Protein AF-A0A2M7JA95-F1 (afdb_monomer_lite)

Structure (mmCIF, N/CA/C/O backbone):
data_AF-A0A2M7JA95-F1
#
_entry.id   AF-A0A2M7JA95-F1
#
loop_
_atom_site.group_PDB
_atom_site.id
_atom_site.type_symbol
_atom_site.label_atom_id
_atom_site.label_alt_id
_atom_site.label_comp_id
_atom_site.label_asym_id
_atom_site.label_entity_id
_atom_site.label_seq_id
_atom_site.pdbx_PDB_ins_code
_atom_site.Cartn_x
_atom_site.Cartn_y
_atom_site.Cartn_z
_atom_site.occupancy
_atom_site.B_iso_or_equiv
_atom_site.auth_seq_id
_atom_site.auth_comp_id
_atom_site.auth_asym_id
_atom_site.auth_atom_id
_atom_site.pdbx_PDB_model_num
ATOM 1 N N . MET A 1 1 ? 2.752 26.559 -45.192 1.00 49.84 1 MET A N 1
ATOM 2 C CA . MET A 1 1 ? 3.262 27.931 -44.956 1.00 49.84 1 MET A CA 1
ATOM 3 C C . MET A 1 1 ? 3.068 28.251 -43.489 1.00 49.84 1 MET A C 1
ATOM 5 O O . MET A 1 1 ? 2.118 27.735 -42.914 1.00 49.84 1 MET A O 1
ATOM 9 N N . GLU A 1 2 ? 3.955 29.033 -42.884 1.00 42.44 2 GLU A N 1
ATOM 10 C CA . GLU A 1 2 ? 3.721 29.559 -41.536 1.00 42.44 2 GLU A CA 1
ATOM 11 C C . GLU A 1 2 ? 2.987 30.899 -41.639 1.00 42.44 2 GLU A C 1
ATOM 13 O O . GLU A 1 2 ? 3.400 31.777 -42.392 1.00 42.44 2 GLU A O 1
ATOM 18 N N . GLN A 1 3 ? 1.869 31.023 -40.928 1.00 44.97 3 GLN A N 1
ATOM 19 C CA . GLN A 1 3 ? 1.151 32.280 -40.697 1.00 44.97 3 GLN A CA 1
ATOM 20 C C . GLN A 1 3 ? 0.864 32.360 -39.197 1.00 44.97 3 GLN A C 1
ATOM 22 O O . GLN A 1 3 ? 0.399 31.377 -38.619 1.00 44.97 3 GLN A O 1
ATOM 27 N N . ASP A 1 4 ? 1.208 33.481 -38.559 1.00 51.09 4 ASP A N 1
ATOM 28 C CA . ASP A 1 4 ? 1.052 33.708 -37.111 1.00 51.09 4 ASP A CA 1
ATOM 29 C C . ASP A 1 4 ? 1.545 32.543 -36.229 1.00 51.09 4 ASP A C 1
ATOM 31 O O . ASP A 1 4 ? 0.864 32.087 -35.310 1.00 51.09 4 ASP A O 1
ATOM 35 N N . GLY A 1 5 ? 2.727 31.997 -36.547 1.00 52.69 5 GLY A N 1
ATOM 36 C CA . GLY A 1 5 ? 3.342 30.898 -35.789 1.00 52.69 5 GLY A CA 1
ATOM 37 C C . GLY A 1 5 ? 2.651 29.534 -35.939 1.00 52.69 5 GLY A C 1
ATOM 38 O O . GLY A 1 5 ? 2.990 28.592 -35.223 1.00 52.69 5 GLY A O 1
ATOM 39 N N . LYS A 1 6 ? 1.693 29.397 -36.865 1.00 51.09 6 LYS A N 1
ATOM 40 C CA . LYS A 1 6 ? 0.981 28.144 -37.152 1.00 51.09 6 LYS A CA 1
ATOM 41 C C . LYS A 1 6 ? 1.381 27.597 -38.517 1.00 51.09 6 LYS A C 1
ATOM 43 O O . LYS A 1 6 ? 1.375 28.316 -39.516 1.00 51.09 6 LYS A O 1
ATOM 48 N N . LYS A 1 7 ? 1.676 26.294 -38.585 1.00 60.25 7 LYS A N 1
ATOM 49 C CA . LYS A 1 7 ? 1.891 25.587 -39.855 1.00 60.25 7 LYS A CA 1
ATOM 50 C C . LYS A 1 7 ? 0.552 25.299 -40.527 1.00 60.25 7 LYS A C 1
ATOM 52 O O . LYS A 1 7 ? -0.202 24.436 -40.089 1.00 60.25 7 LYS A O 1
ATOM 57 N N . VAL A 1 8 ? 0.294 26.003 -41.622 1.00 60.66 8 VAL A N 1
ATOM 58 C CA . VAL A 1 8 ? -0.881 25.820 -42.477 1.00 60.66 8 VAL A CA 1
ATOM 59 C C . VAL A 1 8 ? -0.545 24.820 -43.582 1.00 60.66 8 VAL A C 1
ATOM 61 O O . VAL A 1 8 ? 0.389 25.036 -44.372 1.00 60.66 8 VAL A O 1
ATOM 64 N N . ILE A 1 9 ? -1.306 23.725 -43.629 1.00 64.56 9 ILE A N 1
ATOM 65 C CA . ILE A 1 9 ? -1.254 22.720 -44.695 1.00 64.56 9 ILE A CA 1
ATOM 66 C C . ILE A 1 9 ? -2.294 23.104 -45.748 1.00 64.56 9 ILE A C 1
ATOM 68 O O . ILE A 1 9 ? -3.467 23.241 -45.419 1.00 64.56 9 ILE A O 1
ATOM 72 N N . ASN A 1 10 ? -1.867 23.269 -47.004 1.00 69.94 10 ASN A N 1
ATOM 73 C CA . ASN A 1 10 ? -2.786 23.402 -48.133 1.00 69.94 10 ASN A CA 1
ATOM 74 C C . ASN A 1 10 ? -3.069 21.993 -48.699 1.00 69.94 10 ASN A C 1
ATOM 76 O O . ASN A 1 10 ? -2.137 21.389 -49.242 1.00 69.94 10 ASN A O 1
ATOM 80 N N . PRO A 1 11 ? -4.304 21.470 -48.584 1.00 63.62 11 PRO A N 1
ATOM 81 C CA . PRO A 1 11 ? -4.652 20.125 -49.044 1.00 63.62 11 PRO A CA 1
ATOM 82 C C . PRO A 1 11 ? -4.431 19.910 -50.544 1.00 63.62 11 PRO A C 1
ATOM 84 O O . PRO A 1 11 ? -4.057 18.815 -50.949 1.00 63.62 11 PRO A O 1
ATOM 87 N N . GLU A 1 12 ? -4.575 20.956 -51.359 1.00 69.38 12 GLU A N 1
ATOM 88 C CA . GLU A 1 12 ? -4.417 20.897 -52.822 1.00 69.38 12 GLU A CA 1
ATOM 89 C C . GLU A 1 12 ? -2.965 20.658 -53.256 1.00 69.38 12 GLU A C 1
ATOM 91 O O . GLU A 1 12 ? -2.696 20.295 -54.397 1.00 69.38 12 GLU A O 1
ATOM 96 N N . LYS A 1 13 ? -2.009 20.858 -52.341 1.00 74.94 13 LYS A N 1
ATOM 97 C CA . LYS A 1 13 ? -0.581 20.613 -52.578 1.00 74.94 13 LYS A CA 1
ATOM 98 C C . LYS A 1 13 ? -0.122 19.236 -52.094 1.00 74.94 13 LYS A C 1
ATOM 100 O O . LYS A 1 13 ? 1.070 18.937 -52.163 1.00 74.94 13 LYS A O 1
ATOM 105 N N . LEU A 1 14 ? -1.028 18.417 -51.558 1.00 75.38 14 LEU A N 1
ATOM 106 C CA . LEU A 1 14 ? -0.715 17.065 -51.107 1.00 75.38 14 LEU A CA 1
ATOM 107 C C . LEU A 1 14 ? -0.927 16.054 -52.234 1.00 75.38 14 LEU A C 1
ATOM 109 O O . LEU A 1 14 ? -1.866 16.150 -53.015 1.00 75.38 14 LEU A O 1
ATOM 113 N N . SER A 1 15 ? -0.073 15.033 -52.273 1.00 82.50 15 SER A N 1
ATOM 114 C CA . SER A 1 15 ? -0.335 13.831 -53.066 1.00 82.50 15 SER A CA 1
ATOM 115 C C . SER A 1 15 ? -1.588 13.120 -52.551 1.00 82.50 15 SER A C 1
ATOM 117 O O . SER A 1 15 ? -1.825 13.118 -51.338 1.00 82.50 15 SER A O 1
ATOM 119 N N . GLN A 1 16 ? -2.309 12.429 -53.434 1.00 70.44 16 GLN A N 1
ATOM 120 C CA . GLN A 1 16 ? -3.565 11.751 -53.098 1.00 70.44 16 GLN A CA 1
ATOM 121 C C . GLN A 1 16 ? -3.441 10.808 -51.887 1.00 70.44 16 GLN A C 1
ATOM 123 O O . GLN A 1 16 ? -4.298 10.833 -51.009 1.00 70.44 16 GLN A O 1
ATOM 128 N N . ASP A 1 17 ? -2.340 10.062 -51.759 1.00 78.44 17 ASP A N 1
ATOM 129 C CA . ASP A 1 17 ? -2.124 9.157 -50.618 1.00 78.44 17 ASP A CA 1
ATOM 130 C C . ASP A 1 17 ? -2.002 9.901 -49.281 1.00 78.44 17 ASP A C 1
ATOM 132 O O . ASP A 1 17 ? -2.606 9.521 -48.278 1.00 78.44 17 ASP A O 1
ATOM 136 N N . LYS A 1 18 ? -1.272 11.021 -49.269 1.00 76.00 18 LYS A N 1
ATOM 137 C CA . LYS A 1 18 ? -1.122 11.878 -48.082 1.00 76.00 18 LYS A CA 1
ATOM 138 C C . LYS A 1 18 ? -2.429 12.581 -47.730 1.00 76.00 18 LYS A C 1
ATOM 140 O O . LYS A 1 18 ? -2.723 12.751 -46.548 1.00 76.00 18 LYS A O 1
ATOM 145 N N . LEU A 1 19 ? -3.211 12.963 -48.739 1.00 73.88 19 LEU A N 1
ATOM 146 C CA . LEU A 1 19 ? -4.543 13.526 -48.551 1.00 73.88 19 LEU A CA 1
ATOM 147 C C . LEU A 1 19 ? -5.486 12.490 -47.925 1.00 73.88 19 LEU A C 1
ATOM 149 O O . LEU A 1 19 ? -6.158 12.792 -46.943 1.00 73.88 19 LEU A O 1
ATOM 153 N N . ASN A 1 20 ? -5.468 11.251 -48.420 1.00 71.00 20 ASN A N 1
ATOM 154 C CA . ASN A 1 20 ? -6.272 10.151 -47.889 1.00 71.00 20 ASN A CA 1
ATOM 155 C C . ASN A 1 20 ? -5.889 9.808 -46.438 1.00 71.00 20 ASN A C 1
ATOM 157 O O . ASN A 1 20 ? -6.771 9.632 -45.598 1.00 71.00 20 ASN A O 1
ATOM 161 N N . MET A 1 21 ? -4.590 9.779 -46.110 1.00 72.94 21 MET A N 1
ATOM 162 C CA . MET A 1 21 ? -4.120 9.588 -44.729 1.00 72.94 21 MET A CA 1
ATOM 163 C C . MET A 1 21 ? -4.575 10.718 -43.800 1.00 72.94 21 MET A C 1
ATOM 165 O O . MET A 1 21 ? -5.020 10.458 -42.682 1.00 72.94 21 MET A O 1
ATOM 169 N N . LEU A 1 22 ? -4.489 11.971 -44.257 1.00 73.25 22 LEU A N 1
ATOM 170 C CA . LEU A 1 22 ? -4.947 13.126 -43.489 1.00 73.25 22 LEU A CA 1
ATOM 171 C C . LEU A 1 22 ? -6.460 13.056 -43.237 1.00 73.25 22 LEU A C 1
ATOM 173 O O . LEU A 1 22 ? -6.896 13.237 -42.103 1.00 73.25 22 LEU A O 1
ATOM 177 N N . LEU A 1 23 ? -7.255 12.727 -44.258 1.00 69.81 23 LEU A N 1
ATOM 178 C CA . LEU A 1 23 ? -8.706 12.568 -44.133 1.00 69.81 23 LEU A CA 1
ATOM 179 C C . LEU A 1 23 ? -9.084 11.419 -43.192 1.00 69.81 23 LEU A C 1
ATOM 181 O O . LEU A 1 23 ? -9.988 11.583 -42.378 1.00 69.81 23 LEU A O 1
ATOM 185 N N . ALA A 1 24 ? -8.372 10.289 -43.231 1.00 70.81 24 ALA A N 1
ATOM 186 C CA . ALA A 1 24 ? -8.593 9.185 -42.296 1.00 70.81 24 ALA A CA 1
ATOM 187 C C . ALA A 1 24 ? -8.337 9.603 -40.834 1.00 70.81 24 ALA A C 1
ATOM 189 O O . ALA A 1 24 ? -9.137 9.296 -39.946 1.00 70.81 24 ALA A O 1
ATOM 190 N N . LEU A 1 25 ? -7.260 10.359 -40.585 1.00 66.69 25 LEU A N 1
ATOM 191 C CA . LEU A 1 25 ? -6.938 10.891 -39.257 1.00 66.69 25 LEU A CA 1
ATOM 192 C C . LEU A 1 25 ? -8.007 11.871 -38.754 1.00 66.69 25 LEU A C 1
ATOM 194 O O . LEU A 1 25 ? -8.366 11.828 -37.576 1.00 66.69 25 LEU A O 1
ATOM 198 N N . LEU A 1 26 ? -8.546 12.715 -39.635 1.00 67.94 26 LEU A N 1
ATOM 199 C CA . LEU A 1 26 ? -9.589 13.685 -39.295 1.00 67.94 26 LEU A CA 1
ATOM 200 C C . LEU A 1 26 ? -10.957 13.017 -39.077 1.00 67.94 26 LEU A C 1
ATOM 202 O O . LEU A 1 26 ? -11.606 13.284 -38.062 1.00 67.94 26 LEU A O 1
ATOM 206 N N . ASN A 1 27 ? -11.363 12.096 -39.956 1.00 60.56 27 ASN A N 1
ATOM 207 C CA . ASN A 1 27 ? -12.652 11.393 -39.888 1.00 60.56 27 ASN A CA 1
ATOM 208 C C . ASN A 1 27 ? -12.780 10.512 -38.636 1.00 60.56 27 ASN A C 1
ATOM 210 O O . ASN A 1 27 ? -13.873 10.374 -38.095 1.00 60.56 27 ASN A O 1
ATOM 214 N N . SER A 1 28 ? -11.671 9.971 -38.114 1.00 56.50 28 SER A N 1
ATOM 215 C CA . SER A 1 28 ? -11.682 9.206 -36.855 1.00 56.50 28 SER A CA 1
ATOM 216 C C . SER A 1 28 ? -12.039 10.039 -35.612 1.00 56.50 28 SER A C 1
ATOM 218 O O . SER A 1 28 ? -12.323 9.475 -34.556 1.00 56.50 28 SER A O 1
ATOM 220 N N . ARG A 1 29 ? -12.019 11.376 -35.719 1.00 52.88 29 ARG A N 1
ATOM 221 C CA . ARG A 1 29 ? -12.232 12.310 -34.600 1.00 52.88 29 ARG A CA 1
ATOM 222 C C . ARG A 1 29 ? -13.402 13.273 -34.785 1.00 52.88 29 ARG A C 1
ATOM 224 O O . ARG A 1 29 ? -13.641 14.080 -33.894 1.00 52.88 29 ARG A O 1
ATOM 231 N N . THR A 1 30 ? -14.105 13.232 -35.914 1.00 49.12 30 THR A N 1
ATOM 232 C CA . THR A 1 30 ? -15.064 14.281 -36.286 1.00 49.12 30 THR A CA 1
ATOM 233 C C . THR A 1 30 ? -16.380 13.685 -36.773 1.00 49.12 30 THR A C 1
ATOM 235 O O . THR A 1 30 ? -16.697 13.687 -37.958 1.00 49.12 30 THR A O 1
ATOM 238 N N . GLN A 1 31 ? -17.192 13.188 -35.839 1.00 50.31 31 GLN A N 1
ATOM 239 C CA . GLN A 1 31 ? -18.635 13.258 -36.054 1.00 50.31 31 GLN A CA 1
ATOM 240 C C . GLN A 1 31 ? -19.038 14.705 -35.748 1.00 50.31 31 GLN A C 1
ATOM 242 O O . GLN A 1 31 ? -19.022 15.117 -34.595 1.00 50.31 31 GLN A O 1
ATOM 247 N N . GLU A 1 32 ? -19.297 15.458 -36.822 1.00 52.03 32 GLU A N 1
ATOM 248 C CA . GLU A 1 32 ? -19.835 16.827 -36.852 1.00 52.03 32 GLU A CA 1
ATOM 249 C C . GLU A 1 32 ? -18.881 17.946 -36.393 1.00 52.03 32 GLU A C 1
ATOM 251 O O . GLU A 1 32 ? -18.901 18.391 -35.251 1.00 52.03 32 GLU A O 1
ATOM 256 N N . LEU A 1 33 ? -18.085 18.479 -37.330 1.00 52.31 33 LEU A N 1
ATOM 257 C CA . LEU A 1 33 ? -17.525 19.827 -37.187 1.00 52.31 33 LEU A CA 1
ATOM 258 C C . LEU A 1 33 ? -18.272 20.810 -38.103 1.00 52.31 33 LEU A C 1
ATOM 260 O O . LEU A 1 33 ? -18.437 20.520 -39.294 1.00 52.31 33 LEU A O 1
ATOM 264 N N . PRO A 1 34 ? -18.703 21.977 -37.593 1.00 48.38 34 PRO A N 1
ATOM 265 C CA . PRO A 1 34 ? -19.293 23.028 -38.409 1.00 48.38 34 PRO A CA 1
ATOM 266 C C . PRO A 1 34 ? -18.321 23.538 -39.482 1.00 48.38 34 PRO A C 1
ATOM 268 O O . PRO A 1 34 ? -17.110 23.653 -39.278 1.00 48.38 34 PRO A O 1
ATOM 271 N N . LYS A 1 35 ? -18.871 23.887 -40.647 1.00 51.00 35 LYS A N 1
ATOM 272 C CA . LYS A 1 35 ? -18.124 24.461 -41.774 1.00 51.00 35 LYS A CA 1
ATOM 273 C C . LYS A 1 35 ? -17.447 25.773 -41.338 1.00 51.00 35 LYS A C 1
ATOM 275 O O . LYS A 1 35 ? -18.140 26.730 -41.014 1.00 51.00 35 LYS A O 1
ATOM 280 N N . GLY A 1 36 ? -16.113 25.830 -41.387 1.00 52.72 36 GLY A N 1
ATOM 281 C CA . GLY A 1 36 ? -15.332 27.052 -41.135 1.00 52.72 36 GLY A CA 1
ATOM 282 C C . GLY A 1 36 ? -14.424 27.030 -39.902 1.00 52.72 36 GLY A C 1
ATOM 283 O O . GLY A 1 36 ? -13.705 28.001 -39.678 1.00 52.72 36 GLY A O 1
ATOM 284 N N . GLU A 1 37 ? -14.397 25.946 -39.122 1.00 52.03 37 GLU A N 1
ATOM 285 C CA . GLU A 1 37 ? -13.489 25.842 -37.974 1.00 52.03 37 GLU A CA 1
ATOM 286 C C . GLU A 1 37 ? -12.066 25.402 -38.354 1.00 52.03 37 GLU A C 1
ATOM 288 O O . GLU A 1 37 ? -11.841 24.547 -39.213 1.00 52.03 37 GLU A O 1
ATOM 293 N N . THR A 1 38 ? -11.076 25.993 -37.677 1.00 52.66 38 THR A N 1
ATOM 294 C CA . THR A 1 38 ? -9.656 25.650 -37.836 1.00 52.66 38 THR A CA 1
ATOM 295 C C . THR A 1 38 ? -9.305 24.437 -36.978 1.00 52.66 38 THR A C 1
ATOM 297 O O . THR A 1 38 ? -9.313 24.517 -35.751 1.00 52.66 38 THR A O 1
ATOM 300 N N . ILE A 1 39 ? -8.913 23.331 -37.611 1.00 54.34 39 ILE A N 1
ATOM 301 C CA . ILE A 1 39 ? -8.416 22.147 -36.903 1.00 54.34 39 ILE A CA 1
ATOM 302 C C . ILE A 1 39 ? -6.952 22.370 -36.515 1.00 54.34 39 ILE A C 1
ATOM 304 O O . ILE A 1 39 ? -6.069 22.451 -37.369 1.00 54.34 39 ILE A O 1
ATOM 308 N N . VAL A 1 40 ? -6.682 22.448 -35.211 1.00 49.78 40 VAL A N 1
ATOM 309 C CA . VAL A 1 40 ? -5.318 22.555 -34.678 1.00 49.78 40 VAL A CA 1
ATOM 310 C C . VAL A 1 40 ? -4.776 21.157 -34.387 1.00 49.78 40 VAL A C 1
ATOM 312 O O . VAL A 1 40 ? -5.116 20.531 -33.383 1.00 49.78 40 VAL A O 1
ATOM 315 N N . LEU A 1 41 ? -3.893 20.668 -35.256 1.00 43.91 41 LEU A N 1
ATOM 316 C CA . LEU A 1 41 ? -3.088 19.479 -34.983 1.00 43.91 41 LEU A CA 1
ATOM 317 C C . LEU A 1 41 ? -1.948 19.877 -34.038 1.00 43.91 41 LEU A C 1
ATOM 319 O O . LEU A 1 41 ? -0.972 20.494 -34.455 1.00 43.91 41 LEU A O 1
ATOM 323 N N . THR A 1 42 ? -2.080 19.562 -32.749 1.00 41.28 42 THR A N 1
ATOM 324 C CA . THR A 1 42 ? -0.976 19.747 -31.798 1.00 41.28 42 THR A CA 1
ATOM 325 C C . THR A 1 42 ? -0.059 18.529 -31.836 1.00 41.28 42 THR A C 1
ATOM 327 O O . THR A 1 42 ? -0.492 17.411 -31.571 1.00 41.28 42 THR A O 1
ATOM 330 N N . THR A 1 43 ? 1.227 18.739 -32.113 1.00 43.00 43 THR A N 1
ATOM 331 C CA . THR A 1 43 ? 2.295 17.754 -31.878 1.00 43.00 43 THR A CA 1
ATOM 332 C C . THR A 1 43 ? 2.680 17.756 -30.400 1.00 43.00 43 THR A C 1
ATOM 334 O O . THR A 1 43 ? 3.858 17.843 -30.061 1.00 43.00 43 THR A O 1
ATOM 337 N N . LYS A 1 44 ? 1.707 17.701 -29.474 1.00 47.03 44 LYS A N 1
ATOM 338 C CA . LYS A 1 44 ? 2.029 17.241 -28.116 1.00 47.03 44 LYS A CA 1
ATOM 339 C C . LYS A 1 44 ? 2.329 15.750 -28.232 1.00 47.03 44 LYS A C 1
ATOM 341 O O . LYS A 1 44 ? 1.522 14.902 -27.858 1.00 47.03 44 LYS A O 1
ATOM 346 N N . ASP A 1 45 ? 3.497 15.466 -28.790 1.00 46.88 45 ASP A N 1
ATOM 347 C CA . ASP A 1 45 ? 4.225 14.236 -28.613 1.00 46.88 45 ASP A CA 1
ATOM 348 C C . ASP A 1 45 ? 4.458 14.146 -27.109 1.00 46.88 45 ASP A C 1
ATOM 350 O O . ASP A 1 45 ? 5.431 14.651 -26.553 1.00 46.88 45 ASP A O 1
ATOM 354 N N . ASN A 1 46 ? 3.494 13.557 -26.403 1.00 52.28 46 ASN A N 1
ATOM 355 C CA . ASN A 1 46 ? 3.780 12.938 -25.130 1.00 52.28 46 ASN A CA 1
ATOM 356 C C . ASN A 1 46 ? 4.746 11.812 -25.485 1.00 52.28 46 ASN A C 1
ATOM 358 O O . ASN A 1 46 ? 4.300 10.698 -25.764 1.00 52.28 46 ASN A O 1
ATOM 362 N N . ASN A 1 47 ? 6.047 12.102 -25.553 1.00 65.56 47 ASN A N 1
ATOM 363 C CA . ASN A 1 47 ? 7.051 11.063 -25.660 1.00 65.56 47 ASN A CA 1
ATOM 364 C C . ASN A 1 47 ? 7.020 10.300 -24.334 1.00 65.56 47 ASN A C 1
ATOM 366 O O . ASN A 1 47 ? 7.731 10.595 -23.378 1.00 65.56 47 ASN A O 1
ATOM 370 N N . TRP A 1 48 ? 6.074 9.370 -24.250 1.00 65.62 48 TRP A N 1
ATOM 371 C CA . TRP A 1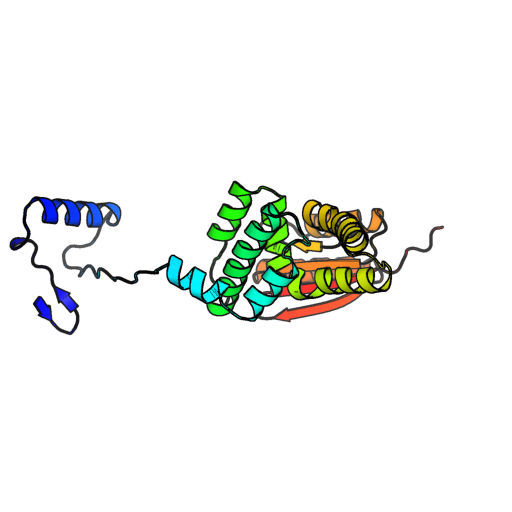 48 ? 5.741 8.621 -23.053 1.00 65.62 48 TRP A CA 1
ATOM 372 C C . TRP A 1 48 ? 6.959 7.844 -22.559 1.00 65.62 48 TRP A C 1
ATOM 374 O O . TRP A 1 48 ? 7.177 7.732 -21.358 1.00 65.62 48 TRP A O 1
ATOM 384 N N . ALA A 1 49 ? 7.801 7.388 -23.491 1.00 69.44 49 ALA A N 1
ATOM 385 C CA . ALA A 1 49 ? 9.071 6.754 -23.182 1.00 69.44 49 ALA A CA 1
ATOM 386 C C . ALA A 1 49 ? 10.044 7.718 -22.481 1.00 69.44 49 ALA A C 1
ATOM 388 O O . ALA A 1 49 ? 10.669 7.334 -21.494 1.00 69.44 49 ALA A O 1
ATOM 389 N N . GLU A 1 50 ? 10.145 8.972 -22.931 1.00 75.56 50 GLU A N 1
ATOM 390 C CA . GLU A 1 50 ? 10.952 9.995 -22.252 1.00 75.56 50 GLU A CA 1
ATOM 391 C C . GLU A 1 50 ? 10.371 10.395 -20.894 1.00 75.56 50 GLU A C 1
ATOM 393 O O . GLU A 1 50 ? 11.132 10.543 -19.938 1.00 75.56 50 GLU A O 1
ATOM 398 N N . ASP A 1 51 ? 9.046 10.520 -20.764 1.00 81.19 51 ASP A N 1
ATOM 399 C CA . ASP A 1 51 ? 8.425 10.846 -19.474 1.00 81.19 51 ASP A CA 1
ATOM 400 C C . ASP A 1 51 ? 8.590 9.714 -18.450 1.00 81.19 51 ASP A C 1
ATOM 402 O O . ASP A 1 51 ? 8.926 9.989 -17.295 1.00 81.19 51 ASP A O 1
ATOM 406 N N . ILE A 1 52 ? 8.431 8.451 -18.872 1.00 80.38 52 ILE A N 1
ATOM 407 C CA . ILE A 1 52 ? 8.764 7.281 -18.045 1.00 80.38 52 ILE A CA 1
ATOM 408 C C . ILE A 1 52 ? 10.230 7.350 -17.641 1.00 80.38 52 ILE A C 1
ATOM 410 O O . ILE A 1 52 ? 10.533 7.308 -16.453 1.00 80.38 52 ILE A O 1
ATOM 414 N N . LYS A 1 53 ? 11.145 7.501 -18.607 1.00 82.50 53 LYS A N 1
ATOM 415 C CA . LYS A 1 53 ? 12.585 7.513 -18.331 1.00 82.50 53 LYS A CA 1
ATOM 416 C C . LYS A 1 53 ? 12.953 8.616 -17.341 1.00 82.50 53 LYS A C 1
ATOM 418 O O . LYS A 1 53 ? 13.730 8.366 -16.422 1.00 82.50 53 LYS A O 1
ATOM 423 N N . ARG A 1 54 ? 12.379 9.814 -17.494 1.00 87.88 54 ARG A N 1
ATOM 424 C CA . ARG A 1 54 ? 12.577 10.939 -16.572 1.00 87.88 54 ARG A CA 1
ATOM 425 C C . ARG A 1 54 ? 12.099 10.598 -15.161 1.00 87.88 54 ARG A C 1
ATOM 427 O O . ARG A 1 54 ? 12.843 10.830 -14.213 1.00 87.88 54 ARG A O 1
ATOM 434 N N . LYS A 1 55 ? 10.885 10.056 -15.015 1.00 87.12 55 LYS A N 1
ATOM 435 C CA . LYS A 1 55 ? 10.303 9.718 -13.706 1.00 87.12 55 LYS A CA 1
ATOM 436 C C . LYS A 1 55 ? 11.006 8.545 -13.029 1.00 87.12 55 LYS A C 1
ATOM 438 O O . LYS A 1 55 ? 11.293 8.640 -11.845 1.00 87.12 55 LYS A O 1
ATOM 443 N N . ASP A 1 56 ? 11.351 7.502 -13.777 1.00 84.94 56 ASP A N 1
ATOM 444 C CA . ASP A 1 56 ? 12.137 6.365 -13.281 1.00 84.94 56 ASP A CA 1
ATOM 445 C C . ASP A 1 56 ? 13.536 6.792 -12.828 1.00 84.94 56 ASP A C 1
ATOM 447 O O . ASP A 1 56 ? 14.111 6.220 -11.905 1.00 84.94 56 ASP A O 1
ATOM 451 N N . SER A 1 57 ? 14.094 7.817 -13.476 1.00 86.31 57 SER A N 1
ATOM 452 C CA . SER A 1 57 ? 15.402 8.364 -13.119 1.00 86.31 57 SER A CA 1
ATOM 453 C C . SER A 1 57 ? 15.350 9.317 -11.925 1.00 86.31 57 SER A C 1
ATOM 455 O O . SER A 1 57 ? 16.421 9.738 -11.482 1.00 86.31 57 SER A O 1
ATOM 457 N N . ALA A 1 58 ? 14.169 9.669 -11.404 1.00 90.62 58 ALA A N 1
ATOM 458 C CA . ALA A 1 58 ? 14.059 10.523 -10.228 1.00 90.62 58 ALA A CA 1
ATOM 459 C C . ALA A 1 58 ? 14.732 9.845 -9.014 1.00 90.62 58 ALA A C 1
ATOM 461 O O . ALA A 1 58 ? 14.550 8.638 -8.837 1.00 90.62 58 ALA A O 1
ATOM 462 N N . PRO A 1 59 ? 15.513 10.580 -8.193 1.00 91.50 59 PRO A N 1
ATOM 463 C CA . PRO A 1 59 ? 16.284 9.983 -7.100 1.00 91.50 59 PRO A CA 1
ATOM 464 C C . PRO A 1 59 ? 15.442 9.140 -6.140 1.00 91.50 59 PRO A C 1
ATOM 466 O O . PRO A 1 59 ? 15.799 7.999 -5.877 1.00 91.50 59 PRO A O 1
ATOM 469 N N . ASP A 1 60 ? 14.286 9.657 -5.720 1.00 90.38 60 ASP A N 1
ATOM 470 C CA . ASP A 1 60 ? 13.377 8.981 -4.793 1.00 90.38 60 ASP A CA 1
ATOM 471 C C . ASP A 1 60 ? 12.782 7.692 -5.381 1.00 90.38 60 ASP A C 1
ATOM 473 O O . ASP A 1 60 ? 12.656 6.686 -4.692 1.00 90.38 60 ASP A O 1
ATOM 477 N N . VAL A 1 61 ? 12.473 7.680 -6.682 1.00 93.06 61 VAL A N 1
ATOM 478 C CA . VAL A 1 61 ? 11.989 6.468 -7.365 1.00 93.06 61 VAL A CA 1
ATOM 479 C C . VAL A 1 61 ? 13.093 5.423 -7.453 1.00 93.06 61 VAL A C 1
ATOM 481 O O . VAL A 1 61 ? 12.860 4.248 -7.174 1.00 93.06 61 VAL A O 1
ATOM 484 N N . ARG A 1 62 ? 14.299 5.844 -7.836 1.00 94.19 62 ARG A N 1
ATOM 485 C CA . ARG A 1 62 ? 15.440 4.944 -7.994 1.00 94.19 62 ARG A CA 1
ATOM 486 C C . ARG A 1 62 ? 15.852 4.317 -6.669 1.00 94.19 62 ARG A C 1
ATOM 488 O O . ARG A 1 62 ? 16.121 3.123 -6.644 1.00 94.19 62 ARG A O 1
ATOM 495 N N . GLU A 1 63 ? 15.884 5.107 -5.603 1.00 95.50 63 GLU A N 1
ATOM 496 C CA . GLU A 1 63 ? 16.223 4.648 -4.257 1.00 95.50 63 GLU A CA 1
ATOM 497 C C . GLU A 1 63 ? 15.266 3.550 -3.789 1.00 95.50 63 GLU A C 1
ATOM 499 O O . GLU A 1 63 ? 15.714 2.476 -3.399 1.00 95.50 63 GLU A O 1
ATOM 504 N N . ILE A 1 64 ? 13.956 3.762 -3.943 1.00 96.62 64 ILE A N 1
ATOM 505 C CA . ILE A 1 64 ? 12.941 2.761 -3.596 1.00 96.62 64 ILE A CA 1
ATOM 506 C C . ILE A 1 64 ? 13.111 1.496 -4.445 1.00 96.62 64 ILE A C 1
ATOM 508 O O . ILE A 1 64 ? 13.129 0.388 -3.913 1.00 96.62 64 ILE A O 1
ATOM 512 N N . LEU A 1 65 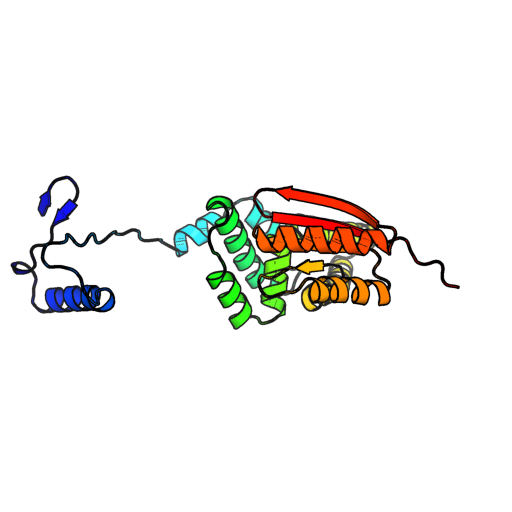? 13.247 1.630 -5.767 1.00 96.25 65 LEU A N 1
ATOM 513 C CA . LEU A 1 65 ? 13.363 0.463 -6.646 1.00 96.25 65 LEU A CA 1
ATOM 514 C C . LEU A 1 65 ? 14.644 -0.337 -6.398 1.00 96.25 65 LEU A C 1
ATOM 516 O O . LEU A 1 65 ? 14.589 -1.564 -6.425 1.00 96.25 65 LEU A O 1
ATOM 520 N N . GLU A 1 66 ? 15.771 0.326 -6.139 1.00 96.44 66 GLU A N 1
ATOM 521 C CA . GLU A 1 66 ? 17.023 -0.358 -5.807 1.00 96.44 66 GLU A CA 1
ATOM 522 C C . GLU A 1 66 ? 16.962 -0.974 -4.406 1.00 96.44 66 GLU A C 1
ATOM 524 O O . GLU A 1 66 ? 17.458 -2.079 -4.212 1.00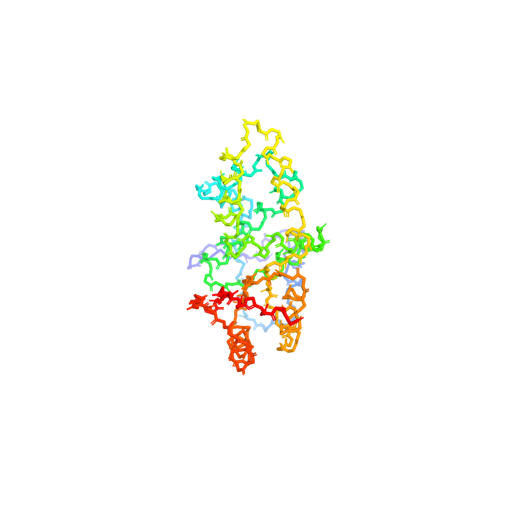 96.44 66 GLU A O 1
ATOM 529 N N . PHE A 1 67 ? 16.290 -0.326 -3.447 1.00 97.06 67 PHE A N 1
ATOM 530 C CA . PHE A 1 67 ? 16.070 -0.909 -2.128 1.00 97.06 67 PHE A CA 1
ATOM 531 C C . PHE A 1 67 ? 15.296 -2.223 -2.232 1.00 97.06 67 PHE A C 1
ATOM 533 O O . PHE A 1 67 ? 15.746 -3.227 -1.690 1.00 97.06 67 PHE A O 1
ATOM 540 N N . TYR A 1 68 ? 14.169 -2.257 -2.946 1.00 97.69 68 TYR A N 1
ATOM 541 C CA . TYR A 1 68 ? 13.351 -3.472 -3.052 1.00 97.69 68 TYR A CA 1
ATOM 542 C C . TYR A 1 68 ? 13.884 -4.500 -4.049 1.00 97.69 68 TYR A C 1
ATOM 544 O O . TYR A 1 68 ? 13.404 -5.640 -4.072 1.00 97.69 68 TYR A O 1
ATOM 552 N N . LYS A 1 69 ? 14.880 -4.133 -4.855 1.00 96.44 69 LYS A N 1
ATOM 553 C CA . LYS A 1 69 ? 15.567 -5.065 -5.738 1.00 96.44 69 LYS A CA 1
ATOM 554 C C . LYS A 1 69 ? 16.101 -6.235 -4.922 1.00 96.44 69 LYS A C 1
ATOM 556 O O . LYS A 1 69 ? 16.691 -6.065 -3.860 1.00 96.44 69 LYS A O 1
ATOM 561 N N . ASP A 1 70 ? 15.795 -7.433 -5.398 1.00 95.19 70 ASP A N 1
ATOM 562 C CA . ASP A 1 70 ? 16.120 -8.700 -4.749 1.00 95.19 70 ASP A CA 1
ATOM 563 C C . ASP A 1 70 ? 15.503 -8.920 -3.353 1.00 95.19 70 ASP A C 1
ATOM 565 O O . ASP A 1 70 ? 15.707 -9.994 -2.789 1.00 95.19 70 ASP A O 1
ATOM 569 N N . LYS A 1 71 ? 14.682 -8.001 -2.819 1.00 96.88 71 LYS A N 1
ATOM 570 C CA . LYS A 1 71 ? 13.938 -8.172 -1.552 1.00 96.88 71 LYS A CA 1
ATOM 571 C C . LYS A 1 71 ? 12.493 -8.631 -1.759 1.00 96.88 71 LYS A C 1
ATOM 573 O O . LYS A 1 71 ? 11.964 -9.353 -0.920 1.00 96.88 71 LYS A O 1
ATOM 578 N N . ILE A 1 72 ? 11.879 -8.260 -2.885 1.00 97.81 72 ILE A N 1
ATOM 579 C CA . ILE A 1 72 ? 10.521 -8.676 -3.293 1.00 97.81 72 ILE A CA 1
ATOM 580 C C . ILE A 1 72 ? 10.556 -9.531 -4.571 1.00 97.81 72 ILE A C 1
ATOM 582 O O . ILE A 1 72 ? 11.570 -9.536 -5.279 1.00 97.81 72 ILE A O 1
ATOM 586 N N . PRO A 1 73 ? 9.467 -10.247 -4.914 1.00 97.56 73 PRO A N 1
ATOM 587 C CA . PRO A 1 73 ? 9.379 -10.963 -6.181 1.00 97.56 73 PRO A CA 1
ATOM 588 C C . PRO A 1 73 ? 9.621 -10.040 -7.383 1.00 97.56 73 PRO A C 1
ATOM 590 O O . PRO A 1 73 ? 9.145 -8.907 -7.424 1.00 97.56 73 PRO A O 1
ATOM 593 N N . ALA A 1 74 ? 10.306 -10.539 -8.415 1.00 97.00 74 ALA A N 1
ATOM 594 C CA . ALA A 1 74 ? 10.616 -9.740 -9.605 1.00 97.00 74 ALA A CA 1
ATOM 595 C C . ALA A 1 74 ? 9.355 -9.186 -10.301 1.00 97.00 74 ALA A C 1
ATOM 597 O O . ALA A 1 74 ? 9.363 -8.067 -10.813 1.00 97.00 74 ALA A O 1
ATOM 598 N N . ALA A 1 75 ? 8.253 -9.946 -10.282 1.00 96.62 75 ALA A N 1
ATOM 599 C CA . ALA A 1 75 ? 6.961 -9.492 -10.794 1.00 96.62 75 ALA A CA 1
ATOM 600 C C . ALA A 1 75 ? 6.423 -8.280 -10.012 1.00 96.62 75 ALA A C 1
ATOM 602 O O . ALA A 1 75 ? 5.966 -7.311 -10.617 1.00 96.62 75 ALA A O 1
ATOM 603 N N . ASP A 1 76 ? 6.544 -8.294 -8.685 1.00 98.31 76 ASP A N 1
ATOM 604 C CA . ASP A 1 76 ? 6.124 -7.188 -7.826 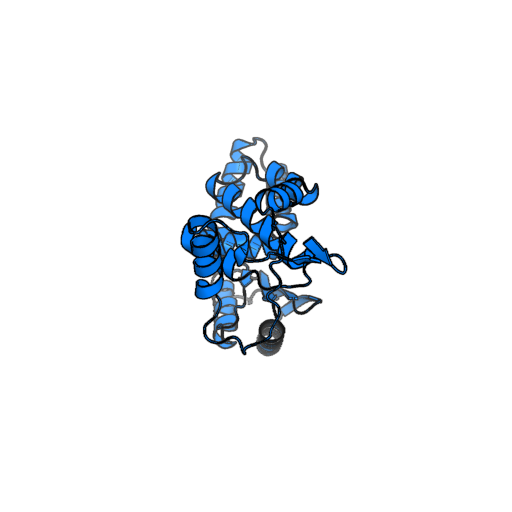1.00 98.31 76 ASP A CA 1
ATOM 605 C C . ASP A 1 76 ? 6.975 -5.946 -8.037 1.00 98.31 76 ASP A C 1
ATOM 607 O O . ASP A 1 76 ? 6.438 -4.844 -8.064 1.00 98.31 76 ASP A O 1
ATOM 611 N N . LEU A 1 77 ? 8.282 -6.108 -8.254 1.00 98.06 77 LEU A N 1
ATOM 612 C CA . LEU A 1 77 ? 9.171 -4.987 -8.556 1.00 98.06 77 LEU A CA 1
ATOM 613 C C . LEU A 1 77 ? 8.760 -4.272 -9.855 1.00 98.06 77 LEU A C 1
ATOM 615 O O . LEU A 1 77 ? 8.787 -3.042 -9.932 1.00 98.06 77 LEU A O 1
ATOM 619 N N . ILE A 1 78 ? 8.313 -5.027 -10.865 1.00 96.50 78 ILE A N 1
ATOM 620 C CA . ILE A 1 78 ? 7.765 -4.457 -12.105 1.00 96.50 78 ILE A CA 1
ATOM 621 C C . ILE A 1 78 ? 6.484 -3.667 -11.812 1.00 96.50 78 ILE A C 1
ATOM 623 O O . ILE A 1 78 ? 6.313 -2.564 -12.338 1.00 96.50 78 ILE A O 1
ATOM 627 N N . ILE A 1 79 ? 5.589 -4.208 -10.982 1.00 97.94 79 ILE A N 1
ATOM 628 C CA . ILE A 1 79 ? 4.344 -3.533 -10.594 1.00 97.94 79 ILE A CA 1
ATOM 629 C C . ILE A 1 79 ? 4.658 -2.265 -9.793 1.00 97.94 79 ILE A C 1
ATOM 631 O O . ILE A 1 79 ? 4.095 -1.210 -10.085 1.00 97.94 79 ILE A O 1
ATOM 635 N N . LEU A 1 80 ? 5.591 -2.338 -8.842 1.00 97.88 80 LEU A N 1
ATOM 636 C CA . LEU A 1 80 ? 6.030 -1.215 -8.020 1.00 97.88 80 LEU A CA 1
ATOM 637 C C . LEU A 1 80 ? 6.574 -0.080 -8.888 1.00 97.88 80 LEU A C 1
ATOM 639 O O . LEU A 1 80 ? 6.152 1.060 -8.720 1.00 97.88 80 LEU A O 1
ATOM 643 N N . ARG A 1 81 ? 7.422 -0.372 -9.881 1.00 96.19 81 ARG A N 1
ATOM 644 C CA . ARG A 1 81 ? 7.905 0.639 -10.839 1.00 96.19 81 ARG A CA 1
ATOM 645 C C . ARG A 1 81 ? 6.755 1.345 -11.564 1.00 96.19 81 ARG A C 1
ATOM 647 O O . ARG A 1 81 ? 6.749 2.570 -11.664 1.00 96.19 81 ARG A O 1
ATOM 654 N N . GLN A 1 82 ? 5.752 0.596 -12.027 1.00 94.69 82 GLN A N 1
ATOM 655 C CA . GLN A 1 82 ? 4.570 1.183 -12.675 1.00 94.69 82 GLN A CA 1
ATOM 656 C C . GLN A 1 82 ? 3.731 2.016 -11.693 1.00 94.69 82 GLN A C 1
ATOM 658 O O . GLN A 1 82 ? 3.253 3.098 -12.041 1.00 94.69 82 GLN A O 1
ATOM 663 N N . ALA A 1 83 ? 3.590 1.555 -10.452 1.00 96.38 83 ALA A N 1
ATOM 664 C CA . ALA A 1 83 ? 2.889 2.275 -9.399 1.00 96.38 83 ALA A CA 1
ATOM 665 C C . ALA A 1 83 ? 3.604 3.579 -8.999 1.00 96.38 83 ALA A C 1
ATOM 667 O O . ALA A 1 83 ? 2.940 4.604 -8.831 1.00 96.38 83 ALA A O 1
ATOM 668 N N . MET A 1 84 ? 4.941 3.586 -8.941 1.00 95.44 84 MET A N 1
ATOM 669 C CA . MET A 1 84 ? 5.750 4.787 -8.696 1.00 95.44 84 MET A CA 1
ATOM 670 C C . MET A 1 84 ? 5.561 5.825 -9.805 1.00 95.44 84 MET A C 1
ATOM 672 O O . MET A 1 84 ? 5.386 7.013 -9.519 1.00 95.44 84 MET A O 1
ATOM 676 N N . TYR A 1 85 ? 5.505 5.387 -11.068 1.00 92.75 85 TYR A N 1
ATOM 677 C CA . TYR A 1 85 ? 5.161 6.267 -12.186 1.00 92.75 85 TYR A CA 1
ATOM 678 C C . TYR A 1 85 ? 3.776 6.907 -11.989 1.00 92.75 85 TYR A C 1
ATOM 680 O O . TYR A 1 85 ? 3.641 8.130 -12.081 1.00 92.75 85 TYR A O 1
ATOM 688 N N . ILE A 1 86 ? 2.758 6.107 -11.642 1.00 91.62 86 ILE A N 1
ATOM 689 C CA . ILE A 1 86 ? 1.402 6.604 -11.350 1.00 91.62 86 ILE A CA 1
ATOM 690 C C . ILE A 1 86 ? 1.421 7.625 -10.208 1.00 91.62 86 ILE A C 1
ATOM 692 O O . ILE A 1 86 ? 0.802 8.685 -10.330 1.00 91.62 86 ILE A O 1
ATOM 696 N N . LYS A 1 87 ? 2.144 7.337 -9.119 1.00 92.12 87 LYS A N 1
ATOM 697 C CA . LYS A 1 87 ? 2.294 8.240 -7.970 1.00 92.12 87 LYS A CA 1
ATOM 698 C C . LYS A 1 87 ? 2.877 9.585 -8.401 1.00 92.12 87 LYS A C 1
ATOM 700 O O . LYS A 1 87 ? 2.304 10.626 -8.086 1.00 92.12 87 LYS A O 1
ATOM 705 N N . LYS A 1 88 ? 3.952 9.582 -9.197 1.00 89.56 88 LYS A N 1
ATOM 706 C CA . LYS A 1 88 ? 4.553 10.808 -9.746 1.00 89.56 88 LYS A CA 1
ATOM 707 C C . LYS A 1 88 ? 3.585 11.587 -10.627 1.00 89.56 88 LYS A C 1
ATOM 709 O O . LYS A 1 88 ? 3.464 12.793 -10.451 1.00 89.56 88 LYS A O 1
ATOM 714 N N . VAL A 1 89 ? 2.880 10.925 -11.549 1.00 87.56 89 VAL A N 1
ATOM 715 C CA . VAL A 1 89 ? 1.884 11.593 -12.407 1.00 87.56 89 VAL A CA 1
ATOM 716 C C . VAL A 1 89 ? 0.782 12.237 -11.566 1.00 87.56 89 VAL A C 1
ATOM 718 O O . VAL A 1 89 ? 0.412 13.381 -11.824 1.00 87.56 89 VAL A O 1
ATOM 721 N N . PHE A 1 90 ? 0.282 11.527 -10.555 1.00 85.94 90 PHE A N 1
ATOM 722 C CA . PHE A 1 90 ? -0.759 12.024 -9.660 1.00 85.94 90 PHE A CA 1
ATOM 723 C C . PHE A 1 90 ? -0.308 13.283 -8.900 1.00 85.94 90 PHE A C 1
ATOM 725 O O . PHE A 1 90 ? -1.028 14.283 -8.902 1.00 85.94 90 PHE A O 1
ATOM 732 N N . LEU A 1 91 ? 0.906 13.266 -8.338 1.00 83.50 91 LEU A N 1
ATOM 733 C CA . LEU A 1 91 ? 1.481 14.396 -7.601 1.00 83.50 91 LEU A CA 1
ATOM 734 C C . LEU A 1 91 ? 1.819 15.590 -8.514 1.00 83.50 91 LEU A C 1
ATOM 736 O O . LEU A 1 91 ? 1.406 16.713 -8.234 1.00 83.50 91 LEU A O 1
ATOM 740 N N . GLU A 1 92 ? 2.514 15.362 -9.637 1.00 80.62 92 GLU A N 1
ATOM 741 C CA . GLU A 1 92 ? 2.923 16.422 -10.580 1.00 80.62 92 GLU A CA 1
ATOM 742 C C . GLU A 1 92 ? 1.717 17.145 -11.198 1.00 80.62 92 GLU A C 1
ATOM 744 O O . GLU A 1 92 ? 1.769 18.346 -11.468 1.00 80.62 92 GLU A O 1
ATOM 749 N N . ARG A 1 93 ? 0.617 16.421 -11.438 1.00 72.06 93 ARG A N 1
ATOM 750 C CA . ARG A 1 93 ? -0.562 16.955 -12.130 1.00 72.06 93 ARG A CA 1
ATOM 751 C C . ARG A 1 93 ? -1.700 17.360 -11.194 1.00 72.06 93 ARG A C 1
ATOM 753 O O . ARG A 1 93 ? -2.824 17.504 -11.668 1.00 72.06 93 ARG A O 1
ATOM 760 N N . ARG A 1 94 ? -1.431 17.556 -9.897 1.00 63.59 94 ARG A N 1
ATOM 761 C CA . ARG A 1 94 ? -2.430 17.960 -8.885 1.00 63.59 94 ARG A CA 1
ATOM 762 C C . ARG A 1 94 ? -3.691 17.084 -8.923 1.00 63.59 94 ARG A C 1
ATOM 764 O O . ARG A 1 94 ? -4.801 17.588 -9.081 1.00 63.59 94 ARG A O 1
ATOM 771 N N . ASN A 1 95 ? -3.517 15.772 -8.793 1.00 58.69 95 ASN A N 1
ATOM 772 C CA . ASN A 1 95 ? -4.601 14.789 -8.710 1.00 58.69 95 ASN A CA 1
ATOM 773 C C . ASN A 1 95 ? -5.393 14.566 -10.015 1.00 58.69 95 ASN A C 1
ATOM 775 O O . ASN A 1 95 ? -6.586 14.257 -9.973 1.00 58.69 95 ASN A O 1
ATOM 779 N N . GLN A 1 96 ? -4.750 14.688 -11.185 1.00 67.38 96 GLN A N 1
ATOM 780 C CA . GLN A 1 96 ? -5.366 14.257 -12.448 1.00 67.38 96 GLN A CA 1
ATOM 781 C C . GLN A 1 96 ? -5.691 12.755 -12.463 1.00 67.38 96 GLN A C 1
ATOM 783 O O . GLN A 1 96 ? -5.099 11.949 -11.743 1.00 67.38 96 GLN A O 1
ATOM 788 N N . ASP A 1 97 ? -6.651 12.389 -13.314 1.00 69.12 97 ASP A N 1
ATOM 789 C CA . ASP A 1 97 ? -7.198 11.040 -13.386 1.00 69.12 97 ASP A CA 1
ATOM 790 C C . ASP A 1 97 ? -6.160 10.017 -13.894 1.00 69.12 97 ASP A C 1
ATOM 792 O O . ASP A 1 97 ? -5.819 9.965 -15.075 1.00 69.12 97 ASP A O 1
ATOM 796 N N . VAL A 1 98 ? -5.673 9.179 -12.974 1.00 83.88 98 VAL A N 1
ATOM 797 C CA . VAL A 1 98 ? -4.791 8.028 -13.240 1.00 83.88 98 VAL A CA 1
ATOM 798 C C . VAL A 1 98 ? -5.552 6.695 -13.277 1.00 83.88 98 VAL A C 1
ATOM 800 O O . VAL A 1 98 ? -4.935 5.628 -13.282 1.00 83.88 98 VAL A O 1
ATOM 803 N N . ARG A 1 99 ? -6.894 6.711 -13.283 1.00 83.81 99 ARG A N 1
ATOM 804 C CA . ARG A 1 99 ? -7.731 5.498 -13.198 1.00 83.81 99 ARG A CA 1
ATOM 805 C C . ARG A 1 99 ? -7.461 4.523 -14.329 1.00 83.81 99 ARG A C 1
ATOM 807 O O . ARG A 1 99 ? -7.447 3.328 -14.066 1.00 83.81 99 ARG A O 1
ATOM 814 N N . ASN A 1 100 ? -7.220 5.014 -15.546 1.00 85.56 100 ASN A N 1
ATOM 815 C CA . ASN A 1 100 ? -6.901 4.145 -16.679 1.00 85.56 100 ASN A CA 1
ATOM 816 C C . ASN A 1 100 ? -5.597 3.377 -16.426 1.00 85.56 100 ASN A C 1
ATOM 818 O O . ASN A 1 100 ? -5.598 2.161 -16.522 1.00 85.56 100 ASN A O 1
ATOM 822 N N . MET A 1 101 ? -4.540 4.050 -15.959 1.00 89.12 101 MET A N 1
ATOM 823 C CA . MET A 1 101 ? -3.269 3.386 -15.634 1.00 89.12 101 MET A CA 1
ATOM 824 C C . MET A 1 101 ? -3.434 2.371 -14.494 1.00 89.12 101 MET A C 1
ATOM 826 O O . MET A 1 101 ? -2.924 1.257 -14.569 1.00 89.12 101 MET A O 1
ATOM 830 N N . LYS A 1 102 ? -4.191 2.727 -13.443 1.00 90.38 102 LYS A N 1
ATOM 831 C CA . LYS A 1 102 ? -4.502 1.800 -12.339 1.00 90.38 102 LYS A CA 1
ATOM 832 C C . LYS A 1 102 ? -5.304 0.584 -12.821 1.00 90.38 102 LYS A C 1
ATOM 834 O O . LYS A 1 102 ? -5.068 -0.527 -12.350 1.00 90.38 102 LYS A O 1
ATOM 839 N N . ARG A 1 103 ? -6.247 0.790 -13.746 1.00 90.12 103 ARG A N 1
ATOM 840 C CA . ARG A 1 103 ? -7.017 -0.282 -14.382 1.00 90.12 103 ARG A CA 1
ATOM 841 C C . ARG A 1 103 ? -6.100 -1.193 -15.190 1.00 90.12 103 ARG A C 1
ATOM 843 O O . ARG A 1 103 ? -6.179 -2.394 -14.993 1.00 90.12 103 ARG A O 1
ATOM 850 N N . ASP A 1 104 ? -5.202 -0.644 -16.000 1.00 91.62 104 ASP A N 1
ATOM 851 C CA . ASP A 1 104 ? -4.297 -1.438 -16.837 1.00 91.62 104 ASP A CA 1
ATOM 852 C C . ASP A 1 104 ? -3.389 -2.349 -15.988 1.00 91.62 104 ASP A C 1
ATOM 854 O O . ASP A 1 104 ? -3.211 -3.524 -16.309 1.00 91.62 104 ASP A O 1
ATOM 858 N N . ILE A 1 105 ? -2.878 -1.853 -14.849 1.00 94.06 105 ILE A N 1
ATOM 859 C CA . ILE A 1 105 ? -2.121 -2.680 -13.891 1.00 94.06 105 ILE A CA 1
ATOM 860 C C . ILE A 1 105 ? -2.997 -3.802 -13.326 1.00 94.06 105 ILE A C 1
ATOM 862 O O . ILE A 1 105 ? -2.574 -4.956 -13.290 1.00 94.06 105 ILE A O 1
ATOM 866 N N . ARG A 1 106 ? -4.214 -3.488 -12.874 1.00 94.69 106 ARG A N 1
ATOM 867 C CA . ARG A 1 106 ? -5.133 -4.490 -12.319 1.00 94.69 106 ARG A CA 1
ATOM 868 C C . ARG A 1 106 ? -5.520 -5.539 -13.358 1.00 94.69 106 ARG A C 1
ATOM 870 O O . ARG A 1 106 ? -5.562 -6.718 -13.036 1.00 94.69 106 ARG A O 1
ATOM 877 N N . ASP A 1 107 ? -5.812 -5.126 -14.580 1.00 94.94 107 ASP A N 1
ATOM 878 C CA . ASP A 1 107 ? -6.250 -6.036 -15.634 1.00 94.94 107 ASP A CA 1
ATOM 879 C C . ASP A 1 107 ? -5.090 -6.963 -16.057 1.00 94.94 107 ASP A C 1
ATOM 881 O O . ASP A 1 107 ? -5.320 -8.122 -16.394 1.00 94.94 107 ASP A O 1
ATOM 885 N N . LYS A 1 108 ? -3.835 -6.498 -15.943 1.00 95.69 108 LYS A N 1
ATOM 886 C CA . LYS A 1 108 ? -2.633 -7.296 -16.227 1.00 95.69 108 LYS A CA 1
ATOM 887 C C . LYS A 1 108 ? -2.177 -8.201 -15.073 1.00 95.69 108 LYS A C 1
ATOM 889 O O . LYS A 1 108 ? -1.723 -9.312 -15.327 1.00 95.69 108 LYS A O 1
ATOM 894 N N . TYR A 1 109 ? -2.241 -7.728 -13.828 1.00 95.94 109 TYR A N 1
ATOM 895 C CA . TYR A 1 109 ? -1.633 -8.391 -12.658 1.00 95.94 109 TYR A CA 1
ATOM 896 C C . TYR A 1 109 ? -2.643 -8.741 -11.548 1.00 95.94 109 TYR A C 1
ATOM 898 O O . TYR A 1 109 ? -2.265 -9.142 -10.446 1.00 95.94 109 TYR A O 1
ATOM 906 N N . GLY A 1 110 ? -3.938 -8.573 -11.808 1.00 96.88 110 GLY A N 1
ATOM 907 C CA . GLY A 1 110 ? -5.027 -8.942 -10.909 1.00 96.88 110 GLY A CA 1
ATOM 908 C C . GLY A 1 110 ? -5.088 -8.136 -9.607 1.00 96.88 110 GLY A C 1
ATOM 909 O O . GLY A 1 110 ? -4.671 -6.975 -9.522 1.00 96.88 110 GLY A O 1
ATOM 910 N N . LYS A 1 111 ? -5.639 -8.784 -8.569 1.00 96.56 111 LYS A N 1
ATOM 911 C CA . LYS A 1 111 ? -5.802 -8.227 -7.212 1.00 96.56 111 LYS A CA 1
ATOM 912 C C . LYS A 1 111 ? -4.464 -7.752 -6.639 1.00 96.56 111 LYS A C 1
ATOM 914 O O . LYS A 1 111 ? -4.387 -6.628 -6.151 1.00 96.56 111 LYS A O 1
ATOM 919 N N . ARG A 1 112 ? -3.409 -8.563 -6.775 1.00 97.50 112 ARG A N 1
ATOM 920 C CA . ARG A 1 112 ? -2.065 -8.242 -6.278 1.00 97.50 112 ARG A CA 1
ATOM 921 C C . ARG A 1 112 ? -1.530 -6.949 -6.893 1.00 97.50 112 ARG A C 1
ATOM 923 O O . ARG A 1 112 ? -1.108 -6.054 -6.169 1.00 97.50 112 ARG A O 1
ATOM 930 N N . GLY A 1 113 ? -1.659 -6.790 -8.214 1.00 97.88 113 GLY A N 1
ATOM 931 C CA . GLY A 1 113 ? -1.273 -5.556 -8.905 1.00 97.88 113 GLY A CA 1
ATOM 932 C C . GLY A 1 113 ? -2.002 -4.309 -8.405 1.00 97.88 113 GLY A C 1
ATOM 933 O O . GLY A 1 113 ? -1.388 -3.262 -8.178 1.00 97.88 113 GLY A O 1
ATOM 934 N N . ALA A 1 114 ? -3.314 -4.427 -8.190 1.00 96.88 114 ALA A N 1
ATOM 935 C CA . ALA A 1 114 ? -4.117 -3.344 -7.631 1.00 96.88 114 ALA A CA 1
ATOM 936 C C . ALA A 1 114 ? -3.688 -2.985 -6.198 1.00 96.88 114 ALA A C 1
ATOM 938 O O . ALA A 1 114 ? -3.576 -1.801 -5.872 1.00 96.88 114 ALA A O 1
ATOM 939 N N . ASN A 1 115 ? -3.405 -3.988 -5.365 1.00 98.31 115 ASN A N 1
ATOM 940 C CA . ASN A 1 115 ? -2.981 -3.793 -3.981 1.00 98.31 115 ASN A CA 1
ATOM 941 C C . ASN A 1 115 ? -1.606 -3.127 -3.893 1.00 98.31 115 ASN A C 1
ATOM 943 O O . ASN A 1 115 ? -1.494 -2.100 -3.227 1.00 98.31 115 ASN A O 1
ATOM 947 N N . ILE A 1 116 ? -0.603 -3.618 -4.631 1.00 98.56 116 ILE A N 1
ATOM 948 C CA . ILE A 1 116 ? 0.729 -2.986 -4.714 1.00 98.56 116 ILE A CA 1
ATOM 949 C C . ILE A 1 116 ? 0.599 -1.527 -5.147 1.00 98.56 116 ILE A C 1
ATOM 951 O O . ILE A 1 116 ? 1.204 -0.641 -4.548 1.00 98.56 116 ILE A O 1
ATOM 955 N N . THR A 1 117 ? -0.238 -1.254 -6.152 1.00 97.44 117 THR A N 1
ATOM 956 C CA . THR A 1 117 ? -0.460 0.119 -6.623 1.00 97.44 117 THR A CA 1
ATOM 957 C C . THR A 1 117 ? -1.040 1.007 -5.528 1.00 97.44 117 THR A C 1
ATOM 959 O O . THR A 1 117 ? -0.585 2.135 -5.345 1.00 97.44 117 THR A O 1
ATOM 962 N N . ASN A 1 118 ? -2.029 0.514 -4.782 1.00 96.62 118 ASN A N 1
ATOM 963 C CA . ASN A 1 118 ? -2.625 1.256 -3.675 1.00 96.62 118 ASN A CA 1
ATOM 964 C C . ASN A 1 118 ? -1.613 1.508 -2.547 1.00 96.62 118 ASN A C 1
ATOM 966 O O . ASN A 1 118 ? -1.438 2.664 -2.161 1.00 96.62 118 ASN A O 1
ATOM 970 N N . LEU A 1 119 ? -0.898 0.469 -2.105 1.00 98.00 119 LEU A N 1
ATOM 971 C CA . LEU A 1 119 ? 0.149 0.532 -1.078 1.00 98.00 119 LEU A CA 1
ATOM 972 C C . LEU A 1 119 ? 1.263 1.522 -1.462 1.00 98.00 119 LEU A C 1
ATOM 974 O O . LEU A 1 119 ? 1.600 2.415 -0.689 1.00 98.00 119 LEU A O 1
ATOM 978 N N . CYS A 1 120 ? 1.774 1.444 -2.691 1.00 96.94 120 CYS A N 1
ATOM 979 C CA . CYS A 1 120 ? 2.766 2.383 -3.221 1.00 96.94 120 CYS A CA 1
ATOM 980 C C . CYS A 1 120 ? 2.253 3.828 -3.212 1.00 96.94 120 CYS A C 1
ATOM 982 O O . CYS A 1 120 ? 2.896 4.728 -2.660 1.00 96.94 120 CYS A O 1
ATOM 984 N N . THR A 1 121 ? 1.058 4.072 -3.761 1.00 92.38 121 THR A N 1
ATOM 985 C CA . THR A 1 121 ? 0.515 5.439 -3.795 1.00 92.38 121 THR A CA 1
ATOM 986 C C . THR A 1 121 ? 0.222 6.005 -2.404 1.00 92.38 121 THR A C 1
ATOM 988 O O . THR A 1 121 ? 0.225 7.223 -2.254 1.00 92.38 121 THR A O 1
ATOM 991 N N . ALA A 1 122 ? 0.034 5.149 -1.395 1.00 93.44 122 ALA A N 1
ATOM 992 C CA . ALA A 1 122 ? -0.218 5.542 -0.012 1.00 93.44 122 ALA A CA 1
ATOM 993 C C . ALA A 1 122 ? 1.031 5.639 0.880 1.00 93.44 122 ALA A C 1
ATOM 995 O O . ALA A 1 122 ? 0.895 6.052 2.027 1.00 93.44 122 ALA A O 1
ATOM 996 N N . GLY A 1 123 ? 2.229 5.324 0.376 1.00 94.06 123 GLY A N 1
ATOM 997 C CA . GLY A 1 123 ? 3.476 5.542 1.122 1.00 94.06 123 GLY A CA 1
ATOM 998 C C . GLY A 1 123 ? 4.075 4.310 1.809 1.00 94.06 123 GLY A C 1
ATOM 999 O O . GLY A 1 123 ? 5.061 4.443 2.529 1.00 94.06 123 GLY A O 1
ATOM 1000 N N . TYR A 1 124 ? 3.500 3.118 1.624 1.00 97.50 124 TYR A N 1
ATOM 1001 C CA . TYR A 1 124 ? 3.928 1.923 2.367 1.00 97.50 124 TYR A CA 1
ATOM 1002 C C . TYR A 1 124 ? 5.335 1.457 1.988 1.00 97.50 124 TYR A C 1
ATOM 1004 O O . TYR A 1 124 ? 6.064 0.953 2.834 1.00 97.50 124 TYR A O 1
ATOM 1012 N N . TYR A 1 125 ? 5.731 1.626 0.725 1.00 97.44 125 TYR A N 1
ATOM 1013 C CA . TYR A 1 125 ? 7.065 1.228 0.269 1.00 97.44 125 TYR A CA 1
ATOM 1014 C C . TYR A 1 125 ? 8.141 2.223 0.720 1.00 97.44 125 TYR A C 1
ATOM 1016 O O . TYR A 1 125 ? 9.291 1.838 0.904 1.00 97.44 125 TYR A O 1
ATOM 1024 N N . GLU A 1 126 ? 7.778 3.484 0.933 1.00 95.50 126 GLU A N 1
ATOM 1025 C CA . GLU A 1 126 ? 8.674 4.512 1.460 1.00 95.50 126 GLU A CA 1
ATOM 1026 C C . GLU A 1 126 ? 8.946 4.346 2.953 1.00 95.50 126 GLU A C 1
ATOM 1028 O O . GLU A 1 126 ? 10.038 4.676 3.406 1.00 95.50 126 GLU A O 1
ATOM 1033 N N . LYS A 1 127 ? 7.951 3.864 3.705 1.00 94.56 127 LYS A N 1
ATOM 1034 C CA . LYS A 1 127 ? 8.000 3.819 5.165 1.00 94.56 127 LYS A CA 1
ATOM 1035 C C . LYS A 1 127 ? 7.763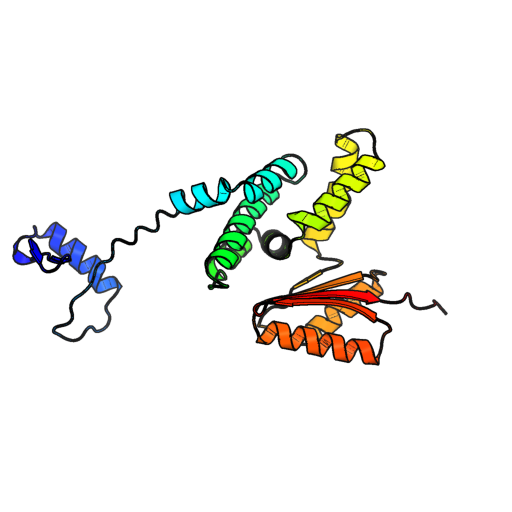 2.417 5.714 1.00 94.56 127 LYS A C 1
ATOM 1037 O O . LYS A 1 127 ? 8.714 1.758 6.104 1.00 94.56 127 LYS A O 1
ATOM 1042 N N . ASP A 1 128 ? 6.517 1.947 5.714 1.00 95.81 128 ASP A N 1
ATOM 1043 C CA . ASP A 1 128 ? 6.097 0.765 6.482 1.00 95.81 128 ASP A CA 1
ATOM 1044 C C . ASP A 1 128 ? 6.895 -0.509 6.149 1.00 95.81 128 ASP A C 1
ATOM 1046 O O . ASP A 1 128 ? 7.378 -1.208 7.037 1.00 95.81 128 ASP A O 1
ATOM 1050 N N . PHE A 1 129 ? 7.066 -0.819 4.863 1.00 97.69 129 PHE A N 1
ATOM 1051 C CA . PHE A 1 129 ? 7.823 -1.996 4.437 1.00 97.69 129 PHE A CA 1
ATOM 1052 C C . PHE A 1 129 ? 9.335 -1.813 4.574 1.00 97.69 129 PHE A C 1
ATOM 1054 O O . PHE A 1 129 ? 10.040 -2.803 4.768 1.00 97.69 129 PHE A O 1
ATOM 1061 N N . ASN A 1 130 ? 9.827 -0.574 4.513 1.00 95.81 130 ASN A N 1
ATOM 1062 C CA . ASN A 1 130 ? 11.237 -0.283 4.737 1.00 95.81 130 ASN A CA 1
ATOM 1063 C C . ASN A 1 130 ? 11.584 -0.485 6.221 1.00 95.81 130 ASN A C 1
ATOM 1065 O O . ASN A 1 130 ? 12.408 -1.336 6.544 1.00 95.81 130 ASN A O 1
ATOM 1069 N N . GLU A 1 131 ? 10.838 0.168 7.117 1.00 96.31 131 GLU A N 1
ATOM 1070 C CA . GLU A 1 131 ? 10.952 0.000 8.571 1.00 96.31 131 GLU A CA 1
ATOM 1071 C C . GLU A 1 131 ? 10.816 -1.480 8.968 1.00 96.31 131 GLU A C 1
ATOM 1073 O O . GLU A 1 131 ? 11.626 -1.995 9.736 1.00 96.31 131 GLU A O 1
ATOM 1078 N N . MET A 1 132 ? 9.866 -2.218 8.377 1.00 96.50 132 MET A N 1
ATOM 1079 C CA . MET A 1 132 ? 9.736 -3.662 8.608 1.00 96.50 132 MET A CA 1
ATOM 1080 C C . MET A 1 132 ? 11.007 -4.440 8.229 1.00 96.50 132 MET A C 1
ATOM 1082 O O . MET A 1 132 ? 11.412 -5.342 8.963 1.00 96.50 132 MET A O 1
ATOM 1086 N N . TYR A 1 133 ? 11.640 -4.125 7.096 1.00 97.19 133 TYR A N 1
ATOM 1087 C CA . TYR A 1 133 ? 12.881 -4.783 6.681 1.00 97.19 133 TYR A CA 1
ATOM 1088 C C . TYR A 1 133 ? 14.051 -4.430 7.606 1.00 97.19 133 TYR A C 1
ATOM 1090 O O . TYR A 1 133 ? 14.830 -5.306 7.993 1.00 97.19 133 TYR A O 1
ATOM 1098 N N . GLU A 1 134 ? 14.166 -3.158 7.987 1.00 96.12 134 GLU A N 1
ATOM 1099 C CA . GLU A 1 134 ? 15.200 -2.673 8.901 1.00 96.12 134 GLU A CA 1
ATOM 1100 C C . GLU A 1 134 ? 15.083 -3.323 10.285 1.00 96.12 134 GLU A C 1
ATOM 1102 O O . GLU A 1 134 ? 16.084 -3.790 10.829 1.00 96.12 134 GLU A O 1
ATOM 1107 N N . GLU A 1 135 ? 13.871 -3.440 10.834 1.00 97.38 135 GLU A N 1
ATOM 1108 C CA . GLU A 1 135 ? 13.640 -4.128 12.110 1.00 97.38 135 GLU A CA 1
ATOM 1109 C C . GLU A 1 135 ? 14.004 -5.615 12.036 1.00 97.38 135 GLU A C 1
ATOM 1111 O O . GLU A 1 135 ? 14.666 -6.148 12.928 1.00 97.38 135 GLU A O 1
ATOM 1116 N N . LEU A 1 136 ? 13.661 -6.295 10.939 1.00 97.50 136 LEU A N 1
ATOM 1117 C CA . LEU A 1 136 ? 14.085 -7.682 10.733 1.00 97.50 136 LEU A CA 1
ATOM 1118 C C . LEU A 1 136 ? 15.610 -7.807 10.630 1.00 97.50 136 LEU A C 1
ATOM 1120 O O . LEU A 1 136 ? 16.177 -8.768 11.150 1.00 97.50 136 LEU A O 1
ATOM 1124 N N . SER A 1 137 ? 16.279 -6.825 10.028 1.00 95.25 137 SER A N 1
ATOM 1125 C CA . SER A 1 137 ? 17.742 -6.789 9.908 1.00 95.25 137 SER A CA 1
ATOM 1126 C C . SER A 1 137 ? 18.449 -6.623 11.259 1.00 95.25 137 SER A C 1
ATOM 1128 O O . SER A 1 137 ? 19.602 -7.021 11.405 1.00 95.25 137 SER A O 1
ATOM 1130 N N . LYS A 1 138 ? 17.760 -6.088 12.277 1.00 97.00 138 LYS A N 1
ATOM 1131 C CA . LYS A 1 138 ? 18.264 -6.027 13.662 1.00 97.00 138 LYS A CA 1
ATOM 1132 C C . LYS A 1 138 ? 18.131 -7.365 14.397 1.00 97.00 138 LYS A C 1
ATOM 1134 O O . LYS A 1 138 ? 18.863 -7.612 15.352 1.00 97.00 138 LYS A O 1
ATOM 1139 N N . ILE A 1 139 ? 17.194 -8.217 13.976 1.00 96.69 139 ILE A N 1
ATOM 1140 C CA . ILE A 1 139 ? 16.872 -9.494 14.633 1.00 96.69 139 ILE A CA 1
ATOM 1141 C C . ILE A 1 139 ? 17.641 -10.660 13.998 1.00 96.69 139 ILE A C 1
ATOM 1143 O O . ILE A 1 139 ? 18.102 -11.563 14.700 1.00 96.69 139 ILE A O 1
ATOM 1147 N N . TYR A 1 140 ? 17.764 -10.674 12.669 1.00 95.88 140 TYR A N 1
ATOM 1148 C CA . TYR A 1 140 ? 18.366 -11.773 11.917 1.00 95.88 140 TYR A CA 1
ATOM 1149 C C . TYR A 1 140 ? 19.730 -11.382 11.348 1.00 95.88 140 TYR A C 1
ATOM 1151 O O . TYR A 1 140 ? 19.926 -10.276 10.869 1.00 95.88 140 TYR A O 1
ATOM 1159 N N . ILE A 1 141 ? 20.671 -12.330 11.365 1.00 91.69 141 ILE A N 1
ATOM 1160 C CA . ILE A 1 141 ? 22.079 -12.079 11.007 1.00 91.69 141 ILE A CA 1
ATOM 1161 C C . ILE A 1 141 ? 22.344 -12.239 9.502 1.00 91.69 141 ILE A C 1
ATOM 1163 O O . ILE A 1 141 ? 23.232 -11.599 8.950 1.00 91.69 141 ILE A O 1
ATOM 1167 N N . THR A 1 142 ? 21.617 -13.132 8.830 1.00 95.19 142 THR A N 1
ATOM 1168 C CA . THR A 1 142 ? 21.879 -13.491 7.427 1.00 95.19 142 THR A CA 1
ATOM 1169 C C . THR A 1 142 ? 20.818 -12.911 6.507 1.00 95.19 142 THR A C 1
ATOM 1171 O O . THR A 1 142 ? 19.629 -13.107 6.778 1.00 95.19 142 THR A O 1
ATOM 1174 N N . GLU A 1 143 ? 21.239 -12.341 5.377 1.00 93.06 143 GLU A N 1
ATOM 1175 C CA . GLU A 1 143 ? 20.353 -11.738 4.370 1.00 93.06 143 GLU A CA 1
ATOM 1176 C C . GLU A 1 143 ? 19.230 -12.684 3.922 1.00 93.06 143 GLU A C 1
ATOM 1178 O O . GLU A 1 143 ? 18.066 -12.294 3.889 1.00 93.06 143 GLU A O 1
ATOM 1183 N N . ASP A 1 144 ? 19.537 -13.965 3.698 1.00 95.50 144 ASP A N 1
ATOM 1184 C CA . ASP A 1 144 ? 18.534 -14.955 3.287 1.00 95.50 144 ASP A CA 1
ATOM 1185 C C . ASP A 1 144 ? 17.414 -15.138 4.322 1.00 95.50 144 ASP A C 1
ATOM 1187 O O . ASP A 1 144 ? 16.246 -15.289 3.962 1.00 95.50 144 ASP A O 1
ATOM 1191 N N . LYS A 1 145 ? 17.742 -15.088 5.622 1.00 96.38 145 LYS A N 1
ATOM 1192 C CA . LYS A 1 145 ? 16.743 -15.183 6.701 1.00 96.38 145 LYS A CA 1
ATOM 1193 C C . LYS A 1 145 ? 15.932 -13.901 6.829 1.00 96.38 145 LYS A C 1
ATOM 1195 O O . LYS A 1 145 ? 14.722 -13.993 7.025 1.00 96.38 145 LYS A O 1
ATOM 1200 N N . ILE A 1 146 ? 16.581 -12.739 6.706 1.00 97.56 146 ILE A N 1
ATOM 1201 C CA . ILE A 1 146 ? 15.904 -11.434 6.716 1.00 97.56 146 ILE A CA 1
ATOM 1202 C C . ILE A 1 146 ? 14.882 -11.408 5.582 1.00 97.56 146 ILE A C 1
ATOM 1204 O O . ILE A 1 146 ? 13.692 -11.227 5.832 1.00 97.56 146 ILE A O 1
ATOM 1208 N N . LYS A 1 147 ? 15.321 -11.706 4.356 1.00 96.88 147 LYS A N 1
ATOM 1209 C CA . LYS A 1 147 ? 14.474 -11.758 3.165 1.00 96.88 147 LYS A CA 1
ATOM 1210 C C . LYS A 1 147 ? 13.348 -12.779 3.293 1.00 96.88 147 LYS A C 1
ATOM 1212 O O . LYS A 1 147 ? 12.199 -12.441 3.025 1.00 96.88 147 LYS A O 1
ATOM 1217 N N . ALA A 1 148 ? 13.638 -14.008 3.722 1.00 97.44 148 ALA A N 1
ATOM 1218 C CA . ALA A 1 148 ? 12.604 -15.027 3.900 1.00 97.44 148 ALA A CA 1
ATOM 1219 C C . ALA A 1 148 ? 11.545 -14.586 4.921 1.00 97.44 148 ALA A C 1
ATOM 1221 O O . ALA A 1 148 ? 10.345 -14.757 4.691 1.00 97.44 148 ALA A O 1
ATOM 1222 N N . LYS A 1 149 ? 11.970 -13.973 6.034 1.00 98.06 149 LYS A N 1
ATOM 1223 C CA . LYS A 1 149 ? 11.037 -13.482 7.047 1.00 98.06 149 LYS A CA 1
ATOM 1224 C C . LYS A 1 149 ? 10.255 -12.267 6.559 1.00 98.06 149 LYS A C 1
ATOM 1226 O O . LYS A 1 149 ? 9.047 -12.213 6.783 1.00 98.06 149 LYS A O 1
ATOM 1231 N N . PHE A 1 150 ? 10.908 -11.351 5.854 1.00 98.44 150 PHE A N 1
ATOM 1232 C CA . PHE A 1 150 ? 10.266 -10.204 5.230 1.00 98.44 150 PHE A CA 1
ATOM 1233 C C . PHE A 1 150 ? 9.179 -10.653 4.254 1.00 98.44 150 PHE A C 1
ATOM 1235 O O . PHE A 1 150 ? 8.037 -10.240 4.407 1.00 98.44 150 PHE A O 1
ATOM 1242 N N . LEU A 1 151 ? 9.489 -11.570 3.333 1.00 98.25 151 LEU A N 1
ATOM 1243 C CA . LEU A 1 151 ? 8.520 -12.114 2.377 1.00 98.25 151 LEU A CA 1
ATOM 1244 C C . LEU A 1 151 ? 7.341 -12.802 3.074 1.00 98.25 151 LEU A C 1
ATOM 1246 O O . LEU A 1 151 ? 6.199 -12.590 2.681 1.00 98.25 151 LEU A O 1
ATOM 1250 N N . SER A 1 152 ? 7.589 -13.528 4.173 1.00 97.69 152 SER A N 1
ATOM 1251 C CA . SER A 1 152 ? 6.514 -14.159 4.958 1.00 97.69 152 SER A CA 1
ATOM 1252 C C . SER A 1 152 ? 5.512 -13.168 5.568 1.00 97.69 152 SER A C 1
ATOM 1254 O O . SER A 1 152 ? 4.405 -13.569 5.918 1.00 97.69 152 SER A O 1
ATOM 1256 N N . LEU A 1 153 ? 5.893 -11.895 5.713 1.00 96.62 153 LEU A N 1
ATOM 1257 C CA . LEU A 1 153 ? 5.024 -10.816 6.190 1.00 96.62 153 LEU A CA 1
ATOM 1258 C C . LEU A 1 153 ? 4.483 -9.980 5.026 1.00 96.62 153 LEU A C 1
ATOM 1260 O O . LEU A 1 153 ? 3.298 -9.662 4.993 1.00 96.62 153 LEU A O 1
ATOM 1264 N N . TYR A 1 154 ? 5.344 -9.656 4.064 1.00 98.12 154 TYR A N 1
ATOM 1265 C CA . TYR A 1 154 ? 5.040 -8.850 2.890 1.00 98.12 154 TYR A CA 1
ATOM 1266 C C . TYR A 1 154 ? 3.982 -9.510 2.000 1.00 98.12 154 TYR A C 1
ATOM 1268 O O . TYR A 1 154 ? 3.015 -8.844 1.638 1.00 98.12 154 TYR A O 1
ATOM 1276 N N . ASP A 1 155 ? 4.108 -10.804 1.686 1.00 97.81 155 ASP A N 1
ATOM 1277 C CA . ASP A 1 155 ? 3.192 -11.469 0.751 1.00 97.81 155 ASP A CA 1
ATOM 1278 C C . ASP A 1 155 ? 1.736 -11.457 1.247 1.00 97.81 155 ASP A C 1
ATOM 1280 O O . ASP A 1 155 ? 0.884 -10.934 0.520 1.00 97.81 155 ASP A O 1
ATOM 1284 N N . PRO A 1 156 ? 1.427 -11.891 2.489 1.00 95.62 156 PRO A N 1
ATOM 1285 C CA . PRO A 1 156 ? 0.075 -11.757 3.033 1.00 95.62 156 PRO A CA 1
ATOM 1286 C C . PRO A 1 156 ? -0.388 -10.300 3.118 1.00 95.62 156 PRO A C 1
ATOM 1288 O O . PRO A 1 156 ? -1.566 -10.004 2.906 1.00 95.62 156 PRO A O 1
ATOM 1291 N N . TYR A 1 157 ? 0.528 -9.369 3.410 1.00 95.88 157 TYR A N 1
ATOM 1292 C CA . TYR A 1 157 ? 0.178 -7.956 3.486 1.00 95.88 157 TYR A CA 1
ATOM 1293 C C . TYR A 1 157 ? -0.306 -7.427 2.137 1.00 95.88 157 TYR A C 1
ATOM 1295 O O . TYR A 1 157 ? -1.340 -6.761 2.058 1.00 95.88 157 TYR A O 1
ATOM 1303 N N . VAL A 1 158 ? 0.427 -7.743 1.070 1.00 97.31 158 VAL A N 1
ATOM 1304 C CA . VAL A 1 158 ? 0.083 -7.335 -0.291 1.00 97.31 158 VAL A CA 1
ATOM 1305 C C . VAL A 1 158 ? -1.161 -8.058 -0.794 1.00 97.31 158 VAL A C 1
ATOM 1307 O O . VAL A 1 158 ? -1.984 -7.433 -1.463 1.00 97.31 158 VAL A O 1
ATOM 1310 N N . ASP A 1 159 ? -1.344 -9.337 -0.478 1.00 95.88 159 ASP A N 1
ATOM 1311 C CA . ASP A 1 159 ? -2.483 -10.099 -0.990 1.00 95.88 159 ASP A CA 1
ATOM 1312 C C . ASP A 1 159 ? -3.798 -9.722 -0.303 1.00 95.88 159 ASP A C 1
ATOM 1314 O O . ASP A 1 159 ? -4.821 -9.565 -0.986 1.00 95.88 159 ASP A O 1
ATOM 1318 N N . ASP A 1 160 ? -3.777 -9.496 1.012 1.00 94.06 160 ASP A N 1
ATOM 1319 C CA . ASP A 1 160 ? -5.001 -9.400 1.814 1.00 94.06 160 ASP A CA 1
ATOM 1320 C C . ASP A 1 160 ? -5.216 -8.062 2.517 1.00 94.06 160 ASP A C 1
ATOM 1322 O O . ASP A 1 160 ? -6.330 -7.797 2.976 1.00 94.06 160 ASP A O 1
ATOM 1326 N N . LEU A 1 161 ? -4.217 -7.173 2.526 1.00 95.50 161 LEU A N 1
ATOM 1327 C CA . LEU A 1 161 ? -4.305 -5.848 3.149 1.00 95.50 161 LEU A CA 1
ATOM 1328 C C . LEU A 1 161 ? -4.822 -5.930 4.603 1.00 95.50 161 LEU A C 1
ATOM 1330 O O . LEU A 1 161 ? -5.840 -5.308 4.943 1.00 95.50 161 LEU A O 1
ATOM 1334 N N . PRO A 1 162 ? -4.159 -6.713 5.474 1.00 94.38 162 PRO A N 1
ATOM 1335 C CA . PRO A 1 162 ? -4.650 -7.036 6.810 1.00 94.38 162 PRO A CA 1
ATOM 1336 C C . PRO A 1 162 ? -4.819 -5.784 7.676 1.00 94.38 162 PRO A C 1
ATOM 1338 O O . PRO A 1 162 ? -5.805 -5.682 8.396 1.00 94.38 162 PRO A O 1
ATOM 1341 N N . CYS A 1 163 ? -3.942 -4.789 7.529 1.00 94.31 163 CYS A N 1
ATOM 1342 C CA . CYS A 1 163 ? -3.981 -3.552 8.314 1.00 94.31 163 CYS A CA 1
ATOM 1343 C C . CYS A 1 163 ? -4.367 -2.318 7.481 1.00 94.31 163 CYS A C 1
ATOM 1345 O O . CYS A 1 163 ? -4.190 -1.195 7.945 1.00 94.31 163 CYS A O 1
ATOM 1347 N N . SER A 1 164 ? -4.884 -2.494 6.259 1.00 96.88 164 SER A N 1
ATOM 1348 C CA . SER A 1 164 ? -5.155 -1.377 5.343 1.00 96.88 164 SER A CA 1
ATOM 1349 C C . SER A 1 164 ? -6.530 -1.478 4.689 1.00 96.88 164 SER A C 1
ATOM 1351 O O . SER A 1 164 ? -6.932 -2.537 4.206 1.00 96.88 164 SER A O 1
ATOM 1353 N N . VAL A 1 165 ? -7.237 -0.352 4.595 1.00 97.88 165 VAL A N 1
ATOM 1354 C CA . VAL A 1 165 ? -8.514 -0.232 3.876 1.00 97.88 165 VAL A CA 1
ATOM 1355 C C . VAL A 1 165 ? -8.426 0.908 2.866 1.00 97.88 165 VAL A C 1
ATOM 1357 O O . VAL A 1 165 ? -8.286 2.070 3.240 1.00 97.88 165 VAL A O 1
ATOM 1360 N N . PHE A 1 166 ? -8.542 0.592 1.574 1.00 97.31 166 PHE A N 1
ATOM 1361 C CA . PHE A 1 166 ? -8.558 1.586 0.494 1.00 97.31 166 PHE A CA 1
ATOM 1362 C C . PHE A 1 166 ? -9.989 1.852 0.021 1.00 97.31 166 PHE A C 1
ATOM 1364 O O . PHE A 1 166 ? -10.607 1.022 -0.652 1.00 97.31 166 PHE A O 1
ATOM 1371 N N . VAL A 1 167 ? -10.514 3.030 0.351 1.00 96.75 167 VAL A N 1
ATOM 1372 C CA . VAL A 1 167 ? -11.887 3.427 0.033 1.00 96.75 167 VAL A CA 1
ATOM 1373 C C . VAL A 1 167 ? -12.002 3.839 -1.431 1.00 96.75 167 VAL A C 1
ATOM 1375 O O . VAL A 1 167 ? -11.371 4.795 -1.888 1.00 96.75 167 VAL A O 1
ATOM 1378 N N . SER A 1 168 ? -12.849 3.122 -2.170 1.00 91.94 168 SER A N 1
ATOM 1379 C CA . SER A 1 168 ? -13.153 3.402 -3.574 1.00 91.94 168 SER A CA 1
ATOM 1380 C C . SER A 1 168 ? -14.485 4.141 -3.736 1.00 91.94 168 SER A C 1
ATOM 1382 O O . SER A 1 168 ? -15.321 4.182 -2.833 1.00 91.94 168 SER A O 1
ATOM 1384 N N . ILE A 1 169 ? -14.717 4.716 -4.921 1.00 88.31 169 ILE A N 1
ATOM 1385 C CA . ILE A 1 169 ? -15.921 5.518 -5.185 1.00 88.31 169 ILE A CA 1
ATOM 1386 C C . ILE A 1 169 ? -17.229 4.729 -5.022 1.00 88.31 169 ILE A C 1
ATOM 1388 O O . ILE A 1 169 ? -18.226 5.325 -4.623 1.00 88.31 169 ILE A O 1
ATOM 1392 N N . GLY A 1 170 ? -17.211 3.419 -5.288 1.00 89.25 170 GLY A N 1
ATOM 1393 C CA . GLY A 1 170 ? -18.378 2.538 -5.185 1.00 89.25 170 GLY A CA 1
ATOM 1394 C C . GLY A 1 170 ? -18.578 1.896 -3.811 1.00 89.25 170 GLY A C 1
ATOM 1395 O O . GLY A 1 170 ? -19.568 1.200 -3.620 1.00 89.25 170 GLY A O 1
ATOM 1396 N N . MET A 1 171 ? -17.657 2.108 -2.868 1.00 94.81 171 MET A N 1
ATOM 1397 C CA . MET A 1 171 ? -17.723 1.511 -1.535 1.00 94.81 171 MET A CA 1
ATOM 1398 C C . MET A 1 171 ? -18.681 2.302 -0.636 1.00 94.81 171 MET A C 1
ATOM 1400 O O . MET A 1 171 ? -18.535 3.529 -0.513 1.00 94.81 171 MET A O 1
ATOM 1404 N N . LYS A 1 172 ? -19.642 1.609 -0.015 1.00 96.69 172 LYS A N 1
ATOM 1405 C CA . LYS A 1 172 ? -20.560 2.203 0.964 1.00 96.69 172 LYS A CA 1
ATOM 1406 C C . LYS A 1 172 ? -19.902 2.280 2.340 1.00 96.69 172 LYS A C 1
ATOM 1408 O O . LYS A 1 172 ? -18.882 1.646 2.588 1.00 96.69 172 LYS A O 1
ATOM 1413 N N . GLU A 1 173 ? -20.472 3.078 3.233 1.00 97.12 173 GLU A N 1
ATOM 1414 C CA . GLU A 1 173 ? -19.935 3.259 4.587 1.00 97.12 173 GLU A CA 1
ATOM 1415 C C . GLU A 1 173 ? -19.958 1.949 5.381 1.00 97.12 173 GLU A C 1
ATOM 1417 O O . GLU A 1 173 ? -18.970 1.611 6.030 1.00 97.12 173 GLU A O 1
ATOM 1422 N N . GLU A 1 174 ? -21.023 1.162 5.226 1.00 96.56 174 GLU A N 1
ATOM 1423 C CA . GLU A 1 174 ? -21.185 -0.140 5.877 1.00 96.56 174 GLU A CA 1
ATOM 1424 C C . GLU A 1 174 ? -20.133 -1.153 5.395 1.00 96.56 174 GLU A C 1
ATOM 1426 O O . GLU A 1 174 ? -19.685 -2.003 6.163 1.00 96.56 174 GLU A O 1
ATOM 1431 N N . ASP A 1 175 ? -19.686 -1.048 4.137 1.00 96.81 175 ASP A N 1
ATOM 1432 C CA . ASP A 1 175 ? -18.623 -1.903 3.594 1.00 96.81 175 ASP A CA 1
ATOM 1433 C C . ASP A 1 175 ? -17.262 -1.573 4.224 1.00 96.81 175 ASP A C 1
ATOM 1435 O O . ASP A 1 175 ? -16.463 -2.476 4.489 1.00 96.81 175 ASP A O 1
ATOM 1439 N N . ILE A 1 176 ? -16.994 -0.283 4.462 1.00 97.44 176 ILE A N 1
ATOM 1440 C CA . ILE A 1 176 ? -15.768 0.192 5.121 1.00 97.44 176 ILE A CA 1
ATOM 1441 C C . ILE A 1 176 ? -15.777 -0.271 6.581 1.00 97.44 176 ILE A C 1
ATOM 1443 O O . ILE A 1 176 ? -14.801 -0.863 7.044 1.00 97.44 176 ILE A O 1
ATOM 1447 N N . GLU A 1 177 ? -16.890 -0.061 7.287 1.00 96.56 177 GLU A N 1
ATOM 1448 C CA . GLU A 1 177 ? -17.063 -0.493 8.675 1.00 96.56 177 GLU A CA 1
ATOM 1449 C C . GLU A 1 177 ? -16.890 -2.009 8.809 1.00 96.56 177 GLU A C 1
ATOM 1451 O O . GLU A 1 177 ? -16.085 -2.478 9.616 1.00 96.56 177 GLU A O 1
ATOM 1456 N N . LYS A 1 178 ? -17.561 -2.792 7.955 1.00 95.81 178 LYS A N 1
ATOM 1457 C CA . LYS A 1 178 ? -17.438 -4.254 7.941 1.00 95.81 178 LYS A CA 1
ATOM 1458 C C . LYS A 1 178 ? -15.993 -4.696 7.736 1.00 95.81 178 LYS A C 1
ATOM 1460 O O . LYS A 1 178 ? -15.547 -5.640 8.390 1.00 95.81 178 LYS A O 1
ATOM 1465 N N . GLN A 1 179 ? -15.260 -4.037 6.842 1.00 96.12 179 GLN A N 1
ATOM 1466 C CA . GLN A 1 179 ? -13.850 -4.327 6.602 1.00 96.12 179 GLN A CA 1
ATOM 1467 C C . GLN A 1 179 ? -12.973 -4.063 7.829 1.00 96.12 179 GLN A C 1
ATOM 1469 O O . GLN A 1 179 ? -12.087 -4.872 8.112 1.00 96.12 179 GLN A O 1
ATOM 1474 N N . ILE A 1 180 ? -13.225 -2.975 8.555 1.00 95.88 180 ILE A N 1
ATOM 1475 C CA . ILE A 1 180 ? -12.512 -2.630 9.791 1.00 95.88 180 ILE A CA 1
ATOM 1476 C C . ILE A 1 180 ? -12.839 -3.654 10.885 1.00 95.88 180 ILE A C 1
ATOM 1478 O O . ILE A 1 180 ? -11.945 -4.313 11.411 1.00 95.88 180 ILE A O 1
ATOM 1482 N N . VAL A 1 181 ? -14.126 -3.879 11.158 1.00 93.62 181 VAL A N 1
ATOM 1483 C CA . VAL A 1 181 ? -14.595 -4.805 12.202 1.00 93.62 181 VAL A CA 1
ATOM 1484 C C . VAL A 1 181 ? -14.132 -6.239 11.950 1.00 93.62 181 VAL A C 1
ATOM 1486 O O . VAL A 1 181 ? -13.795 -6.953 12.891 1.00 93.62 181 VAL A O 1
ATOM 1489 N N . THR A 1 182 ? -14.086 -6.678 10.690 1.00 93.62 182 THR A N 1
ATOM 1490 C CA . THR A 1 182 ? -13.596 -8.021 10.347 1.00 93.62 182 THR A CA 1
ATOM 1491 C C . THR A 1 182 ? -12.125 -8.193 10.726 1.00 93.62 182 THR A C 1
ATOM 1493 O O . THR A 1 182 ? -11.777 -9.215 11.305 1.00 93.62 182 THR A O 1
ATOM 1496 N N . ARG A 1 183 ? -11.272 -7.192 10.476 1.00 93.62 183 ARG A N 1
ATOM 1497 C CA . ARG A 1 183 ? -9.844 -7.226 10.842 1.00 93.62 183 ARG A CA 1
ATOM 1498 C C . ARG A 1 183 ? -9.642 -7.242 12.356 1.00 93.62 183 ARG A C 1
ATOM 1500 O O . ARG A 1 183 ? -8.853 -8.038 12.853 1.00 93.62 183 ARG A O 1
ATOM 1507 N N . LEU A 1 184 ? -10.447 -6.468 13.085 1.00 92.38 184 LEU A N 1
ATOM 1508 C CA . LEU A 1 184 ? -10.441 -6.469 14.551 1.00 92.38 184 LEU A CA 1
ATOM 1509 C C . LEU A 1 184 ? -10.777 -7.852 15.130 1.00 92.38 184 LEU A C 1
ATOM 1511 O O . LEU A 1 184 ? -10.158 -8.278 16.101 1.00 92.38 184 LEU A O 1
ATOM 1515 N N . LYS A 1 185 ? -11.705 -8.598 14.511 1.00 90.44 185 LYS A N 1
ATOM 1516 C CA . LYS A 1 185 ? -12.024 -9.981 14.918 1.00 90.44 185 LYS A CA 1
ATOM 1517 C C . LYS A 1 185 ? -10.867 -10.961 14.717 1.00 90.44 185 LYS A C 1
ATOM 1519 O O . LYS A 1 185 ? -10.836 -11.984 15.389 1.00 90.44 185 LYS A O 1
ATOM 1524 N N . TYR A 1 186 ? -9.933 -10.656 13.820 1.00 90.19 186 TYR A N 1
ATOM 1525 C CA . TYR A 1 186 ? -8.707 -11.430 13.620 1.00 90.19 186 TYR A CA 1
ATOM 1526 C C . TYR A 1 186 ? -7.548 -10.962 14.518 1.00 90.19 186 TYR A C 1
ATOM 1528 O O . TYR A 1 186 ? -6.415 -11.387 14.317 1.00 90.19 186 TYR A O 1
ATOM 1536 N N . GLY A 1 187 ? -7.818 -10.098 15.504 1.00 90.56 187 GLY A N 1
ATOM 1537 C CA . GLY A 1 187 ? -6.819 -9.619 16.462 1.00 90.56 187 GLY A CA 1
ATOM 1538 C C . GLY A 1 187 ? -5.956 -8.462 15.955 1.00 90.56 187 GLY A C 1
ATOM 1539 O O . GLY A 1 187 ? -4.961 -8.133 16.591 1.00 90.56 187 GLY A O 1
ATOM 1540 N N . ILE A 1 188 ? -6.316 -7.843 14.826 1.00 92.12 188 ILE A N 1
ATOM 1541 C CA . ILE A 1 188 ? -5.606 -6.680 14.283 1.00 92.12 188 ILE A CA 1
ATOM 1542 C C . ILE A 1 188 ? -6.181 -5.424 14.932 1.00 92.12 188 ILE A C 1
ATOM 1544 O O . ILE A 1 188 ? -7.262 -4.978 14.557 1.00 92.12 188 ILE A O 1
ATOM 1548 N N . ASP A 1 189 ? -5.457 -4.859 15.891 1.00 93.38 189 ASP A N 1
ATOM 1549 C CA . ASP A 1 189 ? -5.837 -3.660 16.645 1.00 93.38 189 ASP A CA 1
ATOM 1550 C C . ASP A 1 189 ? -5.376 -2.347 15.991 1.00 93.38 189 ASP A C 1
ATOM 1552 O O . ASP A 1 189 ? -5.722 -1.272 16.474 1.00 93.38 189 ASP A O 1
ATOM 1556 N N . TYR A 1 190 ? -4.668 -2.415 14.862 1.00 95.31 190 TYR A N 1
ATOM 1557 C CA . TYR A 1 190 ? -4.187 -1.256 14.111 1.00 95.31 190 TYR A CA 1
ATOM 1558 C C . TYR A 1 190 ? -4.615 -1.296 12.641 1.00 95.31 190 TYR A C 1
ATOM 1560 O O . TYR A 1 190 ? -4.321 -2.254 11.920 1.00 95.31 190 TYR A O 1
ATOM 1568 N N . ILE A 1 191 ? -5.296 -0.247 12.169 1.00 97.00 191 ILE A N 1
ATOM 1569 C CA . ILE A 1 191 ? -5.816 -0.167 10.797 1.00 97.00 191 ILE A CA 1
ATOM 1570 C C . ILE A 1 191 ? -5.581 1.226 10.205 1.00 97.00 191 ILE A C 1
ATOM 1572 O O . ILE A 1 191 ? -6.028 2.234 10.750 1.00 97.00 191 ILE A O 1
ATOM 1576 N N . LYS A 1 192 ? -4.960 1.279 9.024 1.00 97.88 192 LYS A N 1
ATOM 1577 C CA . LYS A 1 192 ? -4.856 2.479 8.187 1.00 97.88 192 LYS A CA 1
ATOM 1578 C C . LYS A 1 192 ? -5.985 2.522 7.158 1.00 97.88 192 LYS A C 1
ATOM 1580 O O . LYS A 1 192 ? -6.145 1.613 6.341 1.00 97.88 192 LYS A O 1
ATOM 1585 N N . VAL A 1 193 ? -6.758 3.599 7.152 1.00 98.06 193 VAL A N 1
ATOM 1586 C CA . VAL A 1 193 ? -7.842 3.833 6.192 1.00 98.06 193 VAL A CA 1
ATOM 1587 C C . VAL A 1 193 ? -7.445 4.956 5.243 1.00 98.06 193 VAL A C 1
ATOM 1589 O O . VAL A 1 193 ? -7.128 6.062 5.674 1.00 98.06 193 VAL A O 1
ATOM 1592 N N . HIS A 1 194 ? -7.502 4.687 3.942 1.00 98.00 194 HIS A N 1
ATOM 1593 C CA . HIS A 1 194 ? -7.115 5.627 2.895 1.00 98.00 194 HIS A CA 1
ATOM 1594 C C . HIS A 1 194 ? -8.303 5.991 2.010 1.00 98.00 194 HIS A C 1
ATOM 1596 O O . HIS A 1 194 ? -9.065 5.121 1.582 1.00 98.00 194 HIS A O 1
ATOM 1602 N N . GLY A 1 195 ? -8.422 7.268 1.658 1.00 95.38 195 GLY A N 1
ATOM 1603 C CA . GLY A 1 195 ? -9.426 7.753 0.716 1.00 95.38 195 GLY A CA 1
ATOM 1604 C C . GLY A 1 195 ? -8.868 8.850 -0.181 1.00 95.38 195 GLY A C 1
ATOM 1605 O O . GLY A 1 195 ? -8.219 9.773 0.293 1.00 95.38 195 GLY A O 1
ATOM 1606 N N . ILE A 1 196 ? -9.152 8.769 -1.483 1.00 91.31 196 ILE A N 1
ATOM 1607 C CA . ILE A 1 196 ? -8.787 9.805 -2.463 1.00 91.31 196 ILE A CA 1
ATOM 1608 C C . ILE A 1 196 ? -10.057 10.355 -3.111 1.00 91.31 196 ILE A C 1
ATOM 1610 O O . ILE A 1 196 ? -10.900 9.589 -3.583 1.00 91.31 196 ILE A O 1
ATOM 1614 N N . GLY A 1 197 ? -10.169 11.677 -3.180 1.00 89.81 197 GLY A N 1
ATOM 1615 C CA . GLY A 1 197 ? -11.320 12.413 -3.686 1.00 89.81 197 GLY A CA 1
ATOM 1616 C C . GLY A 1 197 ? -12.305 12.793 -2.581 1.00 89.81 197 GLY A C 1
ATOM 1617 O O . GLY A 1 197 ? -12.539 12.036 -1.639 1.00 89.81 197 GLY A O 1
ATOM 1618 N N . SER A 1 198 ? -12.937 13.957 -2.737 1.00 91.38 198 SER A N 1
ATOM 1619 C CA . SER A 1 198 ? -13.801 14.577 -1.722 1.00 91.38 198 SER A CA 1
ATOM 1620 C C . SER A 1 198 ? -14.900 13.649 -1.190 1.00 91.38 198 SER A C 1
ATOM 1622 O O . SER A 1 198 ? -15.168 13.626 0.010 1.00 91.38 198 SER A O 1
ATOM 1624 N N . SER A 1 199 ? -15.515 12.839 -2.058 1.00 93.88 199 SER A N 1
ATOM 1625 C CA . SER A 1 199 ? -16.539 11.875 -1.641 1.00 93.88 199 SER A CA 1
ATOM 1626 C C . SER A 1 199 ? -15.980 10.761 -0.755 1.00 93.88 199 SER A C 1
ATOM 1628 O O . SER A 1 199 ? -16.649 10.369 0.198 1.00 93.88 199 SER A O 1
ATOM 1630 N N . ASN A 1 200 ? -14.791 10.238 -1.060 1.00 95.69 200 ASN A N 1
ATOM 1631 C CA . ASN A 1 200 ? -14.192 9.155 -0.279 1.00 95.69 200 ASN A CA 1
ATOM 1632 C C . ASN A 1 200 ? -13.679 9.697 1.059 1.00 95.69 200 ASN A C 1
ATOM 1634 O O . ASN A 1 200 ? -13.923 9.079 2.090 1.00 95.69 200 ASN A O 1
ATOM 1638 N N . VAL A 1 201 ? -13.081 10.895 1.058 1.00 96.12 201 VAL A N 1
ATOM 1639 C CA . VAL A 1 201 ? -12.663 11.600 2.281 1.00 96.12 201 VAL A CA 1
ATOM 1640 C C . VAL A 1 201 ? -13.834 11.780 3.248 1.00 96.12 201 VAL A C 1
ATOM 1642 O O . VAL A 1 201 ? -13.730 11.430 4.423 1.00 96.12 201 VAL A O 1
ATOM 1645 N N . LYS A 1 202 ? -14.985 12.264 2.758 1.00 96.50 202 LYS A N 1
ATOM 1646 C CA . LYS A 1 202 ? -16.194 12.423 3.584 1.00 96.50 202 LYS A CA 1
ATOM 1647 C C . LYS A 1 202 ? -16.679 11.096 4.176 1.00 96.50 202 LYS A C 1
ATOM 1649 O O . LYS A 1 202 ? -17.029 11.066 5.353 1.00 96.50 202 LYS A O 1
ATOM 1654 N N . ARG A 1 203 ? -16.671 10.008 3.393 1.00 97.62 203 ARG A N 1
ATOM 1655 C CA . ARG A 1 203 ? -17.068 8.675 3.884 1.00 97.62 203 ARG A CA 1
ATOM 1656 C C . ARG A 1 203 ? -16.129 8.159 4.967 1.00 97.62 203 ARG A C 1
ATOM 1658 O O . ARG A 1 203 ? -16.616 7.714 5.997 1.00 97.62 203 ARG A O 1
ATOM 1665 N N . VAL A 1 204 ? -14.811 8.281 4.778 1.00 97.94 204 VAL A N 1
ATOM 1666 C CA . VAL A 1 204 ? -13.820 7.884 5.795 1.00 97.94 204 VAL A CA 1
ATOM 1667 C C . VAL A 1 204 ? -14.089 8.607 7.114 1.00 97.94 204 VAL A C 1
ATOM 1669 O O . VAL A 1 204 ? -14.230 7.957 8.146 1.00 97.94 204 VAL A O 1
ATOM 1672 N N . LYS A 1 205 ? -14.253 9.936 7.080 1.00 97.38 205 LYS A N 1
ATOM 1673 C CA . LYS A 1 205 ? -14.554 10.724 8.287 1.00 97.38 205 LYS A CA 1
ATOM 1674 C C . LYS A 1 205 ? -15.839 10.268 8.975 1.00 97.38 205 LYS A C 1
ATOM 1676 O O . LYS A 1 205 ? -15.851 10.116 10.191 1.00 97.38 205 LYS A O 1
ATOM 1681 N N . LYS A 1 206 ? -16.902 10.021 8.205 1.00 97.31 206 LYS A N 1
ATOM 1682 C CA . LYS A 1 206 ? -18.187 9.580 8.755 1.00 97.31 206 LYS A CA 1
ATOM 1683 C C . LYS A 1 206 ? -18.090 8.207 9.420 1.00 97.31 206 LYS A C 1
ATOM 1685 O O . LYS A 1 206 ? -18.586 8.059 10.532 1.00 97.31 206 LYS A O 1
ATOM 1690 N N . VAL A 1 207 ? -17.417 7.246 8.787 1.00 97.69 207 VAL A N 1
ATOM 1691 C CA . VAL A 1 207 ? -17.196 5.909 9.362 1.00 97.69 207 VAL A CA 1
ATOM 1692 C C . VAL A 1 207 ? -16.402 6.004 10.662 1.00 97.69 207 VAL A C 1
ATOM 1694 O O . VAL A 1 207 ? -16.809 5.415 11.657 1.00 97.69 207 VAL A O 1
ATOM 1697 N N . ILE A 1 208 ? -15.329 6.802 10.697 1.00 97.00 208 ILE A N 1
ATOM 1698 C CA . ILE A 1 208 ? -14.547 7.019 11.924 1.00 97.00 208 ILE A CA 1
ATOM 1699 C C . ILE A 1 208 ? -15.443 7.574 13.040 1.00 97.00 208 ILE A C 1
ATOM 1701 O O . ILE A 1 208 ? -15.474 7.006 14.125 1.00 97.00 208 ILE A O 1
ATOM 1705 N N . SER A 1 209 ? -16.248 8.606 12.762 1.00 95.94 209 SER A N 1
ATOM 1706 C CA . SER A 1 209 ? -17.168 9.177 13.758 1.00 95.94 209 SER A CA 1
ATOM 1707 C C . SER A 1 209 ? -18.250 8.209 14.248 1.00 95.94 209 SER A C 1
ATOM 1709 O O . SER A 1 209 ? -18.777 8.396 15.342 1.00 95.94 209 SER A O 1
ATOM 1711 N N . VAL A 1 210 ? -18.633 7.208 13.451 1.00 94.88 210 VAL A N 1
ATOM 1712 C CA . VAL A 1 210 ? -19.552 6.144 13.887 1.00 94.88 210 VAL A CA 1
ATOM 1713 C C . VAL A 1 210 ? -18.825 5.157 14.795 1.00 94.88 210 VAL A C 1
ATOM 1715 O O . VAL A 1 210 ? -19.325 4.852 15.877 1.00 94.88 210 VAL A O 1
ATOM 1718 N N . LEU A 1 211 ? -17.631 4.714 14.399 1.00 94.38 211 LEU A N 1
ATOM 1719 C CA . LEU A 1 211 ? -16.822 3.780 15.180 1.00 94.38 211 LEU A CA 1
ATOM 1720 C C . LEU A 1 211 ? -16.475 4.347 16.566 1.00 94.38 211 LEU A C 1
ATOM 1722 O O . LEU A 1 211 ? -16.610 3.636 17.558 1.00 94.38 211 LEU A O 1
ATOM 1726 N N . GLU A 1 212 ? -16.157 5.641 16.660 1.00 94.31 212 GLU A N 1
ATOM 1727 C CA . GLU A 1 212 ? -15.866 6.335 17.929 1.00 94.31 212 GLU A CA 1
ATOM 1728 C C . GLU A 1 212 ? -17.024 6.314 18.938 1.00 94.31 212 GLU A C 1
ATOM 1730 O O . GLU A 1 212 ? -16.802 6.469 20.135 1.00 94.31 212 GLU A O 1
ATOM 1735 N N . LYS A 1 213 ? -18.268 6.101 18.492 1.00 94.00 213 LYS A N 1
ATOM 1736 C CA . LYS A 1 213 ? -19.420 5.977 19.404 1.00 94.00 213 LYS A CA 1
ATOM 1737 C C . LYS A 1 213 ? -19.496 4.617 20.089 1.00 94.00 213 LYS A C 1
ATOM 1739 O O . LYS A 1 213 ? -20.240 4.469 21.052 1.00 94.00 213 LYS A O 1
ATOM 1744 N N . THR A 1 214 ? -18.802 3.618 19.551 1.00 90.38 214 THR A N 1
ATOM 1745 C CA . THR A 1 214 ? -18.941 2.211 19.960 1.00 90.38 214 THR A CA 1
ATOM 1746 C C . THR A 1 214 ? -17.622 1.580 20.390 1.00 90.38 214 THR A C 1
ATOM 1748 O O . THR A 1 214 ? -17.630 0.524 21.018 1.00 90.38 214 THR A O 1
ATOM 1751 N N . MET A 1 215 ? -16.490 2.209 20.069 1.00 91.38 215 MET A N 1
ATOM 1752 C CA . MET A 1 215 ? -15.152 1.690 20.332 1.00 91.38 215 MET A CA 1
ATOM 1753 C C . MET A 1 215 ? -14.230 2.809 20.817 1.00 91.38 215 MET A C 1
ATOM 1755 O O . MET A 1 215 ? -14.333 3.947 20.364 1.00 91.38 215 MET A O 1
ATOM 1759 N N . SER A 1 216 ? -13.294 2.466 21.704 1.00 93.25 216 SER A N 1
ATOM 1760 C CA . SER A 1 216 ? -12.196 3.362 22.074 1.00 93.25 216 SER A CA 1
ATOM 1761 C C . SER A 1 216 ? -11.129 3.332 20.984 1.00 93.25 216 SER A C 1
ATOM 1763 O O . SER A 1 216 ? -10.551 2.273 20.721 1.00 93.25 216 SER A O 1
ATOM 1765 N N . ILE A 1 217 ? -10.887 4.483 20.356 1.00 95.00 217 ILE A N 1
ATOM 1766 C CA . ILE A 1 217 ? -10.001 4.627 19.197 1.00 95.00 217 ILE A CA 1
ATOM 1767 C C . ILE A 1 217 ? -9.020 5.764 19.460 1.00 95.00 217 ILE A C 1
ATOM 1769 O O . ILE A 1 217 ? -9.428 6.903 19.682 1.00 95.00 217 ILE A O 1
ATOM 1773 N N . GLU A 1 218 ? -7.730 5.465 19.378 1.00 96.31 218 GLU A N 1
ATOM 1774 C CA . GLU A 1 218 ? -6.696 6.472 19.165 1.00 96.31 218 GLU A CA 1
ATOM 1775 C C . GLU A 1 218 ? -6.530 6.673 17.656 1.00 96.31 218 GLU A C 1
ATOM 1777 O O . GLU A 1 218 ? -6.489 5.704 16.894 1.00 96.31 218 GLU A O 1
ATOM 1782 N N . LYS A 1 219 ? -6.484 7.930 17.201 1.00 95.81 219 LYS A N 1
ATOM 1783 C CA . LYS A 1 219 ? -6.435 8.240 15.771 1.00 95.81 219 LYS A CA 1
ATOM 1784 C C . LYS A 1 219 ? -5.416 9.315 15.432 1.00 95.81 219 LYS A C 1
ATOM 1786 O O . LYS A 1 219 ? -5.367 10.362 16.074 1.00 95.81 219 LYS A O 1
ATOM 1791 N N . ASN A 1 220 ? -4.700 9.091 14.339 1.00 96.69 220 ASN A N 1
ATOM 1792 C CA . ASN A 1 220 ? -3.886 10.090 13.661 1.00 96.69 220 ASN A CA 1
ATOM 1793 C C . ASN A 1 220 ? -4.437 10.280 12.241 1.00 96.69 220 ASN A C 1
ATOM 1795 O O . ASN A 1 220 ? -4.502 9.328 11.464 1.00 96.69 220 ASN A O 1
ATOM 1799 N N . ILE A 1 221 ? -4.895 11.490 11.909 1.00 96.50 221 ILE A N 1
ATOM 1800 C CA . ILE A 1 221 ? -5.534 11.779 10.618 1.00 96.5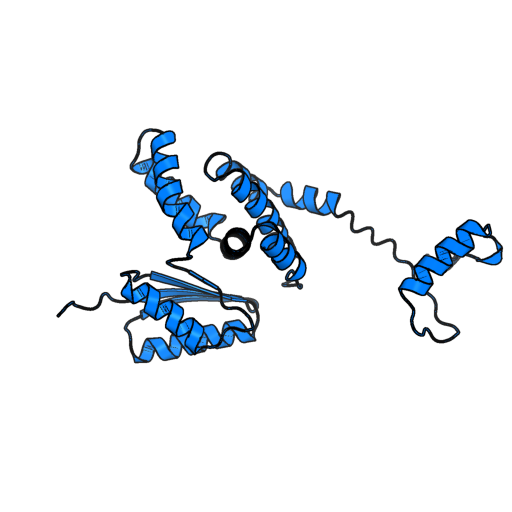0 221 ILE A CA 1
ATOM 1801 C C . ILE A 1 221 ? -4.734 12.839 9.875 1.00 96.50 221 ILE A C 1
ATOM 1803 O O . ILE A 1 221 ? -4.615 13.975 10.329 1.00 96.50 221 ILE A O 1
ATOM 1807 N N . ILE A 1 222 ? -4.284 12.476 8.680 1.00 95.50 222 ILE A N 1
ATOM 1808 C CA . ILE A 1 222 ? -3.720 13.386 7.689 1.00 95.50 222 ILE A CA 1
ATOM 1809 C C . ILE A 1 222 ? -4.778 13.562 6.601 1.00 95.50 222 ILE A C 1
ATOM 1811 O O . ILE A 1 222 ? -5.152 12.592 5.945 1.00 95.50 222 ILE A O 1
ATOM 1815 N N . ASP A 1 223 ? -5.279 14.783 6.422 1.00 93.06 223 ASP A N 1
ATOM 1816 C CA . ASP A 1 223 ? -6.228 15.146 5.364 1.00 93.06 223 ASP A CA 1
ATOM 1817 C C . ASP A 1 223 ? -5.700 16.367 4.615 1.00 93.06 223 ASP A C 1
ATOM 1819 O O . ASP A 1 223 ? -5.708 17.480 5.141 1.00 93.06 223 ASP A O 1
ATOM 1823 N N . ASP A 1 224 ? -5.217 16.141 3.398 1.00 88.94 224 ASP A N 1
ATOM 1824 C CA . ASP A 1 224 ? -4.672 17.182 2.538 1.00 88.94 224 ASP A CA 1
ATOM 1825 C C . ASP A 1 224 ? -5.108 16.961 1.088 1.00 88.94 224 ASP A C 1
ATOM 1827 O O . ASP A 1 224 ? -5.116 15.842 0.579 1.00 88.94 224 ASP A O 1
ATOM 1831 N N . ASN A 1 225 ? -5.473 18.040 0.393 1.00 85.62 225 ASN A N 1
ATOM 1832 C CA . ASN A 1 225 ? -5.758 18.024 -1.046 1.00 85.62 225 ASN A CA 1
ATOM 1833 C C . ASN A 1 225 ? -6.745 16.924 -1.514 1.00 85.62 225 ASN A C 1
ATOM 1835 O O . ASN A 1 225 ? -6.584 16.345 -2.591 1.00 85.62 225 ASN A O 1
ATOM 1839 N N . ASN A 1 226 ? -7.816 16.669 -0.751 1.00 89.06 226 ASN A N 1
ATOM 1840 C CA . ASN A 1 226 ? -8.779 15.575 -0.975 1.00 89.06 226 ASN A CA 1
ATOM 1841 C C . ASN A 1 226 ? -8.172 14.164 -0.866 1.00 89.06 226 ASN A C 1
ATOM 1843 O O . ASN A 1 226 ? -8.690 13.224 -1.475 1.00 89.06 226 ASN A O 1
ATOM 1847 N N . VAL A 1 227 ? -7.098 13.999 -0.109 1.00 91.12 227 VAL A N 1
ATOM 1848 C CA . VAL A 1 227 ? -6.506 12.711 0.240 1.00 91.12 227 VAL A CA 1
ATOM 1849 C C . VAL A 1 227 ? -6.523 12.599 1.754 1.00 91.12 227 VAL A C 1
ATOM 1851 O O . VAL A 1 227 ? -5.992 13.462 2.443 1.00 91.12 227 VAL A O 1
ATOM 1854 N N . ILE A 1 228 ? -7.130 11.531 2.265 1.00 95.69 228 ILE A N 1
ATOM 1855 C CA . ILE A 1 228 ? -7.142 11.217 3.690 1.00 95.69 228 ILE A CA 1
ATOM 1856 C C . ILE A 1 228 ? -6.387 9.918 3.946 1.00 95.69 228 ILE A C 1
ATOM 1858 O O . ILE A 1 228 ? -6.611 8.915 3.261 1.00 95.69 228 ILE A O 1
ATOM 1862 N N . THR A 1 229 ? -5.546 9.941 4.970 1.00 97.38 229 THR A N 1
ATOM 1863 C CA . THR A 1 229 ? -5.003 8.764 5.642 1.00 97.38 229 THR A CA 1
ATOM 1864 C C . THR A 1 229 ? -5.375 8.876 7.113 1.00 97.38 229 THR A C 1
ATOM 1866 O O . THR A 1 229 ? -5.016 9.849 7.772 1.00 97.38 229 THR A O 1
ATOM 1869 N N . ALA A 1 230 ? -6.121 7.899 7.614 1.00 97.69 230 ALA A N 1
ATOM 1870 C CA . ALA A 1 230 ? -6.478 7.789 9.019 1.00 97.69 230 ALA A CA 1
ATOM 1871 C C . ALA A 1 230 ? -5.849 6.523 9.598 1.00 97.69 230 ALA A C 1
ATOM 1873 O O . ALA A 1 230 ? -6.200 5.418 9.192 1.00 97.69 230 ALA A O 1
ATOM 1874 N N . GLU A 1 231 ? -4.921 6.691 10.526 1.00 97.56 231 GLU A N 1
ATOM 1875 C CA . GLU A 1 231 ? -4.319 5.609 11.295 1.00 97.56 231 GLU A CA 1
ATOM 1876 C C . GLU A 1 231 ? -5.150 5.435 12.565 1.00 97.56 231 GLU A C 1
ATOM 1878 O O . GLU A 1 231 ? -5.315 6.392 13.321 1.00 97.56 231 GLU A O 1
ATOM 1883 N N . LEU A 1 232 ? -5.733 4.252 12.751 1.00 97.31 232 LEU A N 1
ATOM 1884 C CA . LEU A 1 232 ? -6.659 3.945 13.837 1.00 97.31 232 LEU A CA 1
ATOM 1885 C C . LEU A 1 232 ? -6.078 2.817 14.689 1.00 97.31 232 LEU A C 1
ATOM 1887 O O . LEU A 1 232 ? -5.872 1.713 14.181 1.00 97.31 232 LEU A O 1
ATOM 1891 N N . THR A 1 233 ? -5.876 3.083 15.974 1.00 96.88 233 THR A N 1
ATOM 1892 C CA . THR A 1 233 ? -5.492 2.086 16.976 1.00 96.88 233 THR A CA 1
ATOM 1893 C C . THR A 1 233 ? -6.676 1.849 17.904 1.00 96.88 233 THR A C 1
ATOM 1895 O O . THR A 1 233 ? -7.223 2.784 18.491 1.00 96.88 233 THR A O 1
ATOM 1898 N N . PHE A 1 234 ? -7.093 0.597 18.034 1.00 94.38 234 PHE A N 1
ATOM 1899 C CA . PHE A 1 234 ? -8.234 0.187 18.839 1.00 94.38 234 PHE A CA 1
ATOM 1900 C C . PHE A 1 234 ? -7.742 -0.403 20.156 1.00 94.38 234 PHE A C 1
ATOM 1902 O O . PHE A 1 234 ? -6.841 -1.239 20.175 1.00 94.38 234 PHE A O 1
ATOM 1909 N N . ALA A 1 235 ? -8.353 -0.006 21.272 1.00 87.44 235 ALA A N 1
ATOM 1910 C CA . ALA A 1 235 ? -8.051 -0.648 22.546 1.00 87.44 235 ALA A CA 1
ATOM 1911 C C . ALA A 1 235 ? -8.404 -2.143 22.472 1.00 87.44 235 ALA A C 1
ATOM 1913 O O . ALA A 1 235 ? -9.492 -2.503 22.006 1.00 87.44 235 ALA A O 1
ATOM 1914 N N . LYS A 1 236 ? -7.501 -3.015 22.944 1.00 69.31 236 LYS A N 1
ATOM 1915 C CA . LYS A 1 236 ? -7.799 -4.445 23.086 1.00 69.31 236 LYS A CA 1
ATOM 1916 C C . LYS A 1 236 ? -9.055 -4.596 23.939 1.00 69.31 236 LYS A C 1
ATOM 1918 O O . LYS A 1 236 ? -9.138 -4.022 25.025 1.00 69.31 236 LYS A O 1
ATOM 1923 N N . ARG A 1 237 ? -10.036 -5.356 23.446 1.00 57.69 237 ARG A N 1
ATOM 1924 C CA . ARG A 1 237 ? -11.157 -5.781 24.290 1.00 57.69 237 ARG A CA 1
ATOM 1925 C C . ARG A 1 237 ? -10.550 -6.589 25.433 1.00 57.69 237 ARG A C 1
ATOM 1927 O O . ARG A 1 237 ? -9.754 -7.484 25.165 1.00 57.69 237 ARG A O 1
ATOM 1934 N N . GLN A 1 238 ? -10.874 -6.240 26.677 1.00 43.78 238 GLN A N 1
ATOM 1935 C CA . GLN A 1 238 ? -10.678 -7.185 27.771 1.00 43.78 238 GLN A CA 1
ATOM 1936 C C . GLN A 1 238 ? -11.490 -8.424 27.389 1.00 43.78 238 GLN A C 1
ATOM 1938 O O . GLN A 1 238 ? -12.679 -8.311 27.095 1.00 43.78 238 GLN A O 1
ATOM 1943 N N . GLU A 1 239 ? -10.809 -9.551 27.217 1.00 45.94 239 GLU A N 1
ATOM 1944 C CA . GLU A 1 239 ? -11.473 -10.838 27.053 1.00 45.94 239 GLU A CA 1
ATOM 1945 C C . GLU A 1 239 ? -12.140 -11.149 28.398 1.00 45.94 239 GLU A C 1
ATOM 1947 O O . GLU A 1 239 ? -11.443 -11.231 29.410 1.00 45.94 239 GLU A O 1
ATOM 1952 N N . ASP A 1 240 ? -13.475 -11.213 28.404 1.00 37.56 240 ASP A N 1
ATOM 1953 C CA . ASP A 1 240 ? -14.266 -11.792 29.499 1.00 37.56 240 ASP A CA 1
ATOM 1954 C C . ASP A 1 240 ? -14.104 -13.321 29.520 1.00 37.56 240 ASP A C 1
ATOM 1956 O O . ASP A 1 240 ? -14.150 -13.934 28.422 1.00 37.56 240 ASP A O 1
#

Sequence (240 aa):
MEQDGKKVINPEKLSQDKLNMLLALLNSRTQELPKGETIVLTTKDNNWAEDIKRKDSAPDVREILEFYKDKIPAADLIILRQAMYIKKVFLERRNQDVRNMKRDIRDKYGKRGANITNLCTAGYYEKDFNEMYEELSKIYITEDKIKAKFLSLYDPYVDDLPCSVFVSIGMKEEDIEKQIVTRLKYGIDYIKVHGIGSSNVKRVKKVISVLEKTMSIEKNIIDDNNVITAELTFAKRQED

Foldseek 3Di:
DDDPNDDDDDLVPDDPVVNVVVVVVVVVPDPDDDPPDDDDDDPPPPVVVVLLVVQCPPPLNVVLLVVCVVLDDPVLSVLLSLLSSLLCCCVVVLRPDPPVSLVVQCVVPNQLSNLSSVCSNVCCSVPVLVVQLVVLVVVDPDPVSSSVVSCVVVVCCSNPVLQEAEFDPPDALVNRLCSVVVSVVVVPQKHKYKYAAQVRVVSVVVSVVVCVVPFDWDWDWDADSRIIIIIIGTDDPPDD

pLDDT: mean 85.67, std 16.44, range [37.56, 98.56]

Secondary structure (DSSP, 8-state):
-EETTEE---GGGS-HHHHHHHHHHHHTT-S---TT-----------HHHHHHHHHTSHHHHHHHHHHTTTS-HHHHHHHHHHHHHHHHHHHTTS---HHHHHHHHHHHHHHHHHHHHHHHHTTTTTHHHHHHHHHHHH-SSHHHHHHHHHHHHHHHHHH-TTEEEE-TT--HHHHHHHHHHHHHTT--EEEEEEESHHHHHHHHHHHHHHTTTS-EEEEEEEETTEEEEEEEEPPPP--

Radius of gyration: 24.56 Å; chains: 1; bounding box: 43×49×83 Å